Protein AF-A0A353SZK5-F1 (afdb_monomer)

pLDDT: mean 85.0, std 20.45, range [23.38, 98.88]

Structure (mmCIF, N/CA/C/O backbone):
data_AF-A0A353SZK5-F1
#
_entry.id   AF-A0A353SZK5-F1
#
loop_
_atom_site.group_PDB
_atom_site.id
_atom_site.type_symbol
_atom_site.label_atom_id
_atom_site.label_alt_id
_atom_site.label_comp_id
_atom_site.label_asym_id
_atom_site.label_entity_id
_atom_site.label_seq_id
_atom_site.pdbx_PDB_ins_code
_atom_site.Cartn_x
_atom_site.Cartn_y
_atom_site.Cartn_z
_atom_site.occupancy
_atom_site.B_iso_or_equiv
_atom_site.auth_seq_id
_atom_site.auth_comp_id
_atom_site.auth_asym_id
_atom_site.auth_atom_id
_atom_site.pdbx_PDB_model_num
ATOM 1 N N . MET A 1 1 ? 19.749 -25.495 -16.941 1.00 26.91 1 MET A N 1
ATOM 2 C CA . MET A 1 1 ? 20.193 -24.095 -17.092 1.00 26.91 1 MET A CA 1
ATOM 3 C C . MET A 1 1 ? 19.679 -23.579 -18.423 1.00 26.91 1 MET A C 1
ATOM 5 O O . MET A 1 1 ? 20.231 -23.933 -19.454 1.00 26.91 1 MET A O 1
ATOM 9 N N . LYS A 1 2 ? 18.565 -22.847 -18.417 1.00 23.64 2 LYS A N 1
ATOM 10 C CA . LYS A 1 2 ? 18.083 -22.122 -19.595 1.00 23.64 2 LYS A CA 1
ATOM 11 C C . LYS A 1 2 ? 18.375 -20.652 -19.317 1.00 23.64 2 LYS A C 1
ATOM 13 O O . LYS A 1 2 ? 17.749 -20.079 -18.437 1.00 23.64 2 LYS A O 1
ATOM 18 N N . GLY A 1 3 ? 19.385 -20.093 -19.978 1.00 24.92 3 GLY A N 1
ATOM 19 C CA . GLY A 1 3 ? 19.582 -18.648 -19.980 1.00 24.92 3 GLY A CA 1
ATOM 20 C C . GLY A 1 3 ? 18.441 -18.020 -20.771 1.00 24.92 3 GLY A C 1
ATOM 21 O O . GLY A 1 3 ? 18.185 -18.438 -21.899 1.00 24.92 3 GLY A O 1
ATOM 22 N N . ALA A 1 4 ? 17.724 -17.073 -20.175 1.00 27.30 4 ALA A N 1
ATOM 23 C CA . ALA A 1 4 ? 16.787 -16.243 -20.913 1.00 27.30 4 ALA A CA 1
ATOM 24 C C . ALA A 1 4 ? 17.589 -15.139 -21.613 1.00 27.30 4 ALA A C 1
ATOM 26 O O . ALA A 1 4 ? 18.249 -14.328 -20.967 1.00 27.30 4 ALA A O 1
ATOM 27 N N . THR A 1 5 ? 17.583 -15.148 -22.943 1.00 23.38 5 THR A N 1
ATOM 28 C CA . THR A 1 5 ? 18.131 -14.064 -23.761 1.00 23.38 5 THR A CA 1
ATOM 29 C C . THR A 1 5 ? 17.018 -13.050 -23.984 1.00 23.38 5 THR A C 1
ATOM 31 O O . THR A 1 5 ? 16.073 -13.332 -24.715 1.00 23.38 5 THR A O 1
ATOM 34 N N . PHE A 1 6 ? 17.114 -11.878 -23.360 1.00 30.80 6 PHE A N 1
ATOM 35 C CA . PHE A 1 6 ? 16.228 -10.756 -23.662 1.00 30.80 6 PHE A CA 1
ATOM 36 C C . PHE A 1 6 ? 16.912 -9.863 -24.696 1.00 30.80 6 PHE A C 1
ATOM 38 O O . PHE A 1 6 ? 18.012 -9.360 -24.469 1.00 30.80 6 PHE A O 1
ATOM 45 N N . GLN A 1 7 ? 16.283 -9.706 -25.858 1.00 23.48 7 GLN A N 1
ATOM 46 C CA . GLN A 1 7 ? 16.780 -8.871 -26.946 1.00 23.48 7 GLN A CA 1
ATOM 47 C C . GLN A 1 7 ? 15.917 -7.608 -27.001 1.00 23.48 7 GLN A C 1
ATOM 49 O O . GLN A 1 7 ? 14.782 -7.647 -27.468 1.00 23.48 7 GLN A O 1
ATOM 54 N N . LEU A 1 8 ? 16.435 -6.487 -26.495 1.00 30.77 8 LEU A N 1
ATOM 55 C CA . LEU A 1 8 ? 15.784 -5.189 -26.659 1.00 30.77 8 LEU A CA 1
ATOM 56 C C . LEU A 1 8 ? 16.134 -4.662 -28.061 1.00 30.77 8 LEU A C 1
ATOM 58 O O . LEU A 1 8 ? 17.243 -4.181 -28.293 1.00 30.77 8 LEU A O 1
ATOM 62 N N . ILE A 1 9 ? 15.219 -4.803 -29.020 1.00 24.69 9 ILE A N 1
ATOM 63 C CA . ILE A 1 9 ? 15.387 -4.252 -30.371 1.00 24.69 9 ILE A CA 1
ATOM 64 C C . ILE A 1 9 ? 14.783 -2.845 -30.383 1.00 24.69 9 ILE A C 1
ATOM 66 O O . ILE A 1 9 ? 13.577 -2.681 -30.534 1.00 24.69 9 ILE A O 1
ATOM 70 N N . ALA A 1 10 ? 15.623 -1.820 -30.231 1.00 29.67 10 ALA A N 1
ATOM 71 C CA . ALA A 1 10 ? 15.250 -0.441 -30.531 1.00 29.67 10 ALA A CA 1
ATOM 72 C C . ALA A 1 10 ? 15.695 -0.115 -31.965 1.00 29.67 10 ALA A C 1
ATOM 74 O O . ALA A 1 10 ? 16.864 0.175 -32.210 1.00 29.67 10 ALA A O 1
ATOM 75 N N . THR A 1 11 ? 14.782 -0.191 -32.934 1.00 27.61 11 THR A N 1
ATOM 76 C CA . THR A 1 11 ? 15.030 0.307 -34.297 1.00 27.61 11 THR A CA 1
ATOM 77 C C . THR A 1 11 ? 14.501 1.730 -34.419 1.00 27.61 11 THR A C 1
ATOM 79 O O . THR A 1 11 ? 13.291 1.930 -34.476 1.00 27.61 11 THR A O 1
ATOM 82 N N . GLY A 1 12 ? 15.401 2.712 -34.462 1.00 30.67 12 GLY A N 1
ATOM 83 C CA . GLY A 1 12 ? 15.091 4.077 -34.890 1.00 30.67 12 GLY A CA 1
ATOM 84 C C . GLY A 1 12 ? 15.534 4.288 -36.338 1.00 30.67 12 GLY A C 1
ATOM 85 O O . GLY A 1 12 ? 16.694 4.033 -36.660 1.00 30.67 12 GLY A O 1
ATOM 86 N N . TYR A 1 13 ? 14.621 4.736 -37.203 1.00 32.28 13 TYR A N 1
ATOM 87 C CA . TYR A 1 13 ? 14.909 5.176 -38.573 1.00 32.28 13 TYR A CA 1
ATOM 88 C C . TYR A 1 13 ? 15.008 6.712 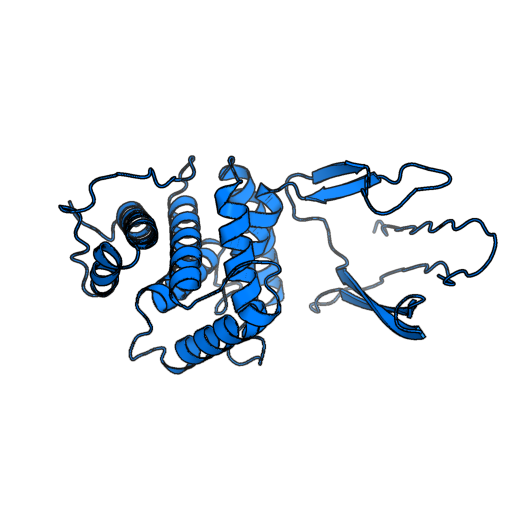-38.628 1.00 32.28 13 TYR A C 1
ATOM 90 O O . TYR A 1 13 ? 14.390 7.416 -37.832 1.00 32.28 13 TYR A O 1
ATOM 98 N N . GLN A 1 14 ? 15.851 7.233 -39.524 1.00 46.50 14 GLN A N 1
ATOM 99 C CA . GLN A 1 14 ? 16.452 8.567 -39.428 1.00 46.50 14 GLN A CA 1
ATOM 100 C C . GLN A 1 14 ? 15.855 9.577 -40.424 1.00 46.50 14 GLN A C 1
ATOM 102 O O . GLN A 1 14 ? 15.831 9.323 -41.629 1.00 46.50 14 GLN A O 1
ATOM 107 N N . LYS A 1 15 ? 15.541 10.786 -39.939 1.00 30.25 15 LYS A N 1
ATOM 108 C CA . LYS A 1 15 ? 15.980 12.044 -40.569 1.00 30.25 15 LYS A CA 1
ATOM 109 C C . LYS A 1 15 ? 15.952 13.184 -39.542 1.00 30.25 15 LYS A C 1
ATOM 111 O O . LYS A 1 15 ? 14.892 13.554 -39.064 1.00 30.25 15 LYS A O 1
ATOM 116 N N . ASP A 1 16 ? 17.150 13.677 -39.234 1.00 37.06 16 ASP A N 1
ATOM 117 C CA . ASP A 1 16 ? 17.491 14.842 -38.407 1.00 37.06 16 ASP A CA 1
ATOM 118 C C . ASP A 1 16 ? 17.119 14.806 -36.905 1.00 37.06 16 ASP A C 1
ATOM 120 O O . ASP A 1 16 ? 15.966 14.893 -36.502 1.00 37.06 16 ASP A O 1
ATOM 124 N N . HIS A 1 17 ? 18.176 14.749 -36.074 1.00 38.53 17 HIS A N 1
ATOM 125 C CA . HIS A 1 17 ? 18.211 14.826 -34.598 1.00 38.53 17 HIS A CA 1
ATOM 126 C C . HIS A 1 17 ? 17.833 13.544 -33.820 1.00 38.53 17 HIS A C 1
ATOM 128 O O . HIS A 1 17 ? 16.818 13.483 -33.133 1.00 38.53 17 HIS A O 1
ATOM 134 N N . SER A 1 18 ? 18.696 12.520 -33.859 1.00 42.19 18 SER A N 1
ATOM 135 C CA . SER A 1 18 ? 18.506 11.259 -33.120 1.00 42.19 18 SER A CA 1
ATOM 136 C C . SER A 1 18 ? 19.286 11.168 -31.801 1.00 42.19 18 SER A C 1
ATOM 138 O O . SER A 1 18 ? 20.477 11.474 -31.731 1.00 42.19 18 SER A O 1
ATOM 140 N N . ILE A 1 19 ? 18.602 10.626 -30.788 1.00 37.38 19 ILE A N 1
ATOM 141 C CA . ILE A 1 19 ? 19.164 9.940 -29.618 1.00 37.38 19 ILE A CA 1
ATOM 142 C C . ILE A 1 19 ? 19.833 8.647 -30.110 1.00 37.38 19 ILE A C 1
ATOM 144 O O . ILE A 1 19 ? 19.215 7.877 -30.844 1.00 37.38 19 ILE A O 1
ATOM 148 N N . VAL A 1 20 ? 21.083 8.398 -29.712 1.00 29.62 20 VAL A N 1
ATOM 149 C CA . VAL A 1 20 ? 21.786 7.136 -29.989 1.00 29.62 20 VAL A CA 1
ATOM 150 C C . VAL A 1 20 ? 21.562 6.193 -28.809 1.00 29.62 20 VAL A C 1
ATOM 152 O O . VAL A 1 20 ? 22.076 6.434 -27.719 1.00 29.62 20 VAL A O 1
ATOM 155 N N . LEU A 1 21 ? 20.798 5.121 -29.019 1.00 36.19 21 LEU A N 1
ATOM 156 C CA . LEU A 1 21 ? 20.713 3.996 -28.087 1.00 36.19 21 LEU A CA 1
ATOM 157 C C . LEU A 1 21 ? 21.507 2.835 -28.685 1.00 36.19 21 LEU A C 1
ATOM 159 O O . LEU A 1 21 ? 21.154 2.312 -29.741 1.00 36.19 21 LEU A O 1
ATOM 163 N N . HIS A 1 22 ? 22.610 2.459 -28.041 1.00 30.22 22 HIS A N 1
ATOM 164 C CA . HIS A 1 22 ? 23.379 1.284 -28.441 1.00 30.22 22 HIS A CA 1
ATOM 165 C C . HIS A 1 22 ? 22.638 0.004 -28.015 1.00 30.22 22 HIS A C 1
ATOM 167 O O . HIS A 1 22 ? 22.140 -0.046 -26.888 1.00 30.22 22 HIS A O 1
ATOM 173 N N . PRO A 1 23 ? 22.571 -1.036 -28.869 1.00 32.09 23 PRO A N 1
ATOM 174 C CA . PRO A 1 23 ? 22.006 -2.321 -28.479 1.00 32.09 23 PRO A CA 1
ATOM 175 C C . PRO A 1 23 ? 22.840 -2.923 -27.343 1.00 32.09 23 PRO A C 1
ATOM 177 O O . PRO A 1 23 ? 24.049 -3.115 -27.475 1.00 32.09 23 PRO A O 1
ATOM 180 N N . LEU A 1 24 ? 22.188 -3.201 -26.217 1.00 40.06 24 LEU A N 1
ATOM 181 C CA . LEU A 1 24 ? 22.796 -3.842 -25.056 1.00 40.06 24 LEU A CA 1
ATOM 182 C C . LEU A 1 24 ? 22.454 -5.332 -25.072 1.00 40.06 24 LEU A C 1
ATOM 184 O O . LEU A 1 24 ? 21.286 -5.715 -25.031 1.00 40.06 24 LEU A O 1
ATOM 188 N N . HIS A 1 25 ? 23.484 -6.174 -25.116 1.00 35.22 25 HIS A N 1
ATOM 189 C CA . HIS A 1 25 ? 23.361 -7.598 -24.824 1.00 35.22 25 HIS A CA 1
ATOM 190 C C . HIS A 1 25 ? 23.585 -7.800 -23.325 1.00 35.22 25 HIS A C 1
ATOM 192 O O . HIS A 1 25 ? 24.716 -7.728 -22.850 1.00 35.22 25 HIS A O 1
ATOM 198 N N . LEU A 1 26 ? 22.505 -8.035 -22.583 1.00 39.88 26 LEU A N 1
ATOM 199 C CA . LEU A 1 26 ? 22.562 -8.327 -21.153 1.00 39.88 26 LEU A CA 1
ATOM 200 C C . LEU A 1 26 ? 22.568 -9.840 -20.950 1.00 39.88 26 LEU A C 1
ATOM 202 O O . LEU A 1 26 ? 21.607 -10.525 -21.295 1.00 39.88 26 LEU A O 1
ATOM 206 N N . ILE A 1 27 ? 23.671 -10.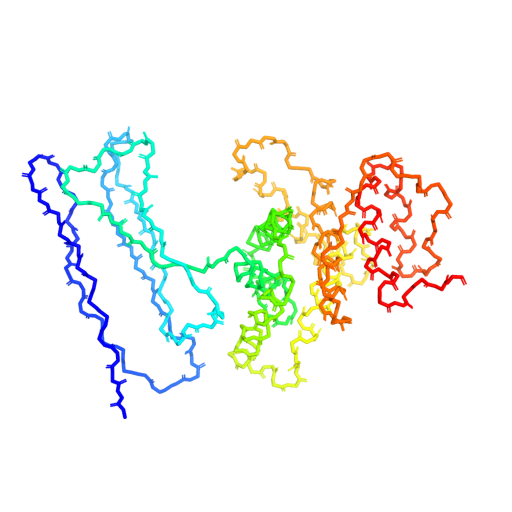363 -20.413 1.00 38.84 27 ILE A N 1
ATOM 207 C CA . ILE A 1 27 ? 23.790 -11.768 -20.019 1.00 38.84 27 ILE A CA 1
ATOM 208 C C . ILE A 1 27 ? 24.109 -11.810 -18.528 1.00 38.84 27 ILE A C 1
ATOM 210 O O . ILE A 1 27 ? 25.251 -11.600 -18.118 1.00 38.84 27 ILE A O 1
ATOM 214 N N . TRP A 1 28 ? 23.094 -12.088 -17.715 1.00 44.34 28 TRP A N 1
ATOM 215 C CA . TRP A 1 28 ? 23.278 -12.250 -16.280 1.00 44.34 28 TRP A CA 1
ATOM 216 C C . TRP A 1 28 ? 23.765 -13.665 -15.951 1.00 44.34 28 TRP A C 1
ATOM 218 O O . TRP A 1 28 ? 23.153 -14.660 -16.341 1.00 44.34 28 TRP A O 1
ATOM 228 N N . HIS A 1 29 ? 24.870 -13.743 -15.212 1.00 43.00 29 HIS A N 1
ATOM 229 C CA . HIS A 1 29 ? 25.409 -14.975 -14.647 1.00 43.00 29 HIS A CA 1
ATOM 230 C C . HIS A 1 29 ? 25.524 -14.777 -13.135 1.00 43.00 29 HIS A C 1
ATOM 232 O O . HIS A 1 29 ? 26.505 -14.207 -12.663 1.00 43.00 29 HIS A O 1
ATOM 238 N N . GLY A 1 30 ? 24.526 -15.202 -12.361 1.00 41.59 30 GLY A N 1
ATOM 239 C CA . GLY A 1 30 ? 24.574 -15.045 -10.910 1.00 41.59 30 GLY A CA 1
ATOM 240 C C . GLY A 1 30 ? 23.895 -16.177 -10.154 1.00 41.59 30 GLY A C 1
ATOM 241 O O . GLY A 1 30 ? 22.731 -16.487 -10.358 1.00 41.59 30 GLY A O 1
ATOM 242 N N . ALA A 1 31 ? 24.640 -16.784 -9.240 1.00 42.91 31 ALA A N 1
ATOM 243 C CA . ALA A 1 31 ? 24.114 -17.517 -8.101 1.00 42.91 31 ALA A CA 1
ATOM 244 C C . ALA A 1 31 ? 24.552 -16.720 -6.864 1.00 42.91 31 ALA A C 1
ATOM 246 O O . ALA A 1 31 ? 25.742 -16.664 -6.560 1.00 42.91 31 ALA A O 1
ATOM 247 N N . GLY A 1 32 ? 23.620 -16.033 -6.201 1.00 39.81 32 GLY A N 1
ATOM 248 C CA . GLY A 1 32 ? 23.902 -15.228 -5.010 1.00 39.81 32 GLY A CA 1
ATOM 249 C C . GLY A 1 32 ? 22.636 -14.643 -4.380 1.00 39.81 32 GLY A C 1
ATOM 250 O O . GLY A 1 32 ? 21.658 -14.397 -5.074 1.00 39.81 32 GLY A O 1
ATOM 251 N N . PHE A 1 33 ? 22.673 -14.412 -3.063 1.00 49.22 33 PHE A N 1
ATOM 252 C CA . PHE A 1 33 ? 21.579 -13.874 -2.229 1.00 49.22 33 PHE A CA 1
ATOM 253 C C . PHE A 1 33 ? 21.323 -12.358 -2.399 1.00 49.22 33 PHE A C 1
ATOM 255 O O . PHE A 1 33 ? 20.545 -11.777 -1.649 1.00 49.22 33 PHE A O 1
ATOM 262 N N . ALA A 1 34 ? 21.989 -11.688 -3.342 1.00 63.78 34 ALA A N 1
ATOM 263 C CA . ALA A 1 34 ? 21.797 -10.261 -3.597 1.00 63.78 34 ALA A CA 1
ATOM 264 C C . ALA A 1 34 ? 20.677 -10.039 -4.627 1.00 63.78 34 ALA A C 1
ATOM 266 O O . ALA A 1 34 ? 20.607 -10.769 -5.614 1.00 63.78 34 ALA A O 1
ATOM 267 N N . LEU A 1 35 ? 19.842 -9.010 -4.418 1.00 70.81 35 LEU A N 1
ATOM 268 C CA . LEU A 1 35 ? 18.801 -8.583 -5.366 1.00 70.81 35 LEU A CA 1
ATOM 269 C C . LEU A 1 35 ? 19.398 -8.417 -6.780 1.00 70.81 35 LEU A C 1
ATOM 271 O O . LEU A 1 35 ? 20.276 -7.563 -6.960 1.00 70.81 35 LEU A O 1
ATOM 275 N N . PRO A 1 36 ? 18.956 -9.207 -7.776 1.00 82.81 36 PRO A N 1
ATOM 276 C CA . PRO A 1 36 ? 19.572 -9.239 -9.097 1.00 82.81 36 PRO A CA 1
ATOM 277 C C . PRO A 1 36 ? 19.067 -8.065 -9.944 1.00 82.81 36 PRO A C 1
ATOM 279 O O . PRO A 1 36 ? 18.187 -8.228 -10.781 1.00 82.81 36 PRO A O 1
ATOM 282 N N . LYS A 1 37 ? 19.598 -6.861 -9.710 1.00 85.00 37 LYS A N 1
ATOM 283 C CA . LYS A 1 37 ? 19.135 -5.626 -10.361 1.00 85.00 37 LYS A CA 1
ATOM 284 C C . LYS A 1 37 ? 20.239 -4.843 -11.067 1.00 85.00 37 LYS A C 1
ATOM 286 O O . LYS A 1 37 ? 21.394 -4.864 -10.647 1.00 85.00 37 LYS A O 1
ATOM 291 N N . GLU A 1 38 ? 19.850 -4.073 -12.074 1.00 85.62 38 GLU A N 1
ATOM 292 C CA . GLU A 1 38 ? 20.687 -3.104 -12.777 1.00 85.62 38 GLU A CA 1
ATOM 293 C C . GLU A 1 38 ? 20.017 -1.730 -12.859 1.00 85.62 38 GLU A C 1
ATOM 295 O O . GLU A 1 38 ? 18.798 -1.614 -12.935 1.00 85.62 38 GLU A O 1
ATOM 300 N N . HIS A 1 39 ? 20.842 -0.682 -12.868 1.00 86.94 39 HIS A N 1
ATOM 301 C CA . HIS A 1 39 ? 20.415 0.706 -13.022 1.00 86.94 39 HIS A CA 1
ATOM 302 C C . HIS A 1 39 ? 21.126 1.306 -14.238 1.00 86.94 39 HIS A C 1
ATOM 304 O O . HIS A 1 39 ? 22.353 1.437 -14.235 1.00 86.94 39 HIS A O 1
ATOM 310 N N . GLN A 1 40 ? 20.374 1.690 -15.268 1.00 87.75 40 GLN A N 1
ATOM 311 C CA . GLN A 1 40 ? 20.912 2.273 -16.497 1.00 87.75 40 GLN A CA 1
ATOM 312 C C . GLN A 1 40 ? 20.436 3.715 -16.685 1.00 87.75 40 GLN A C 1
ATOM 314 O O . GLN A 1 40 ? 19.301 4.067 -16.367 1.00 87.75 40 GLN A O 1
ATOM 319 N N . LYS A 1 41 ? 21.325 4.573 -17.197 1.00 88.75 41 LYS A N 1
ATOM 320 C CA . LYS A 1 41 ? 21.033 5.977 -17.515 1.00 88.75 41 LYS A CA 1
ATOM 321 C C . LYS A 1 41 ? 21.139 6.195 -19.014 1.00 88.75 41 LYS A C 1
ATOM 323 O O . LYS A 1 41 ? 22.214 6.034 -19.586 1.00 88.75 41 LYS A O 1
ATOM 328 N N . PHE A 1 42 ? 20.047 6.641 -19.619 1.00 88.06 42 PHE A N 1
ATOM 329 C CA . PHE A 1 42 ? 20.000 7.037 -21.020 1.00 88.06 42 PHE A CA 1
ATOM 330 C C . PHE A 1 42 ? 19.992 8.553 -21.114 1.00 88.06 42 PHE A C 1
ATOM 332 O O . PHE A 1 42 ? 18.999 9.194 -20.778 1.00 88.06 42 PHE A O 1
ATOM 339 N N . PHE A 1 43 ? 21.110 9.134 -21.538 1.00 86.19 43 PHE A N 1
ATOM 340 C CA . PHE A 1 43 ? 21.240 10.580 -21.670 1.00 86.19 43 PHE A CA 1
ATOM 341 C C . PHE A 1 43 ? 20.592 11.059 -22.969 1.00 86.19 43 PHE A C 1
ATOM 343 O O . PHE A 1 43 ? 20.849 10.520 -24.044 1.00 86.19 43 PHE A O 1
ATOM 350 N N . ILE A 1 44 ? 19.763 12.093 -22.862 1.00 84.31 44 ILE A N 1
ATOM 351 C CA . ILE A 1 44 ? 19.049 12.711 -23.979 1.00 84.31 44 ILE A CA 1
ATOM 352 C C . ILE A 1 44 ? 19.285 14.217 -23.957 1.00 84.31 44 ILE A C 1
ATOM 354 O O . ILE A 1 44 ? 19.314 14.836 -22.895 1.00 84.31 44 ILE A O 1
ATOM 358 N N . ILE A 1 45 ? 19.425 14.840 -25.123 1.00 84.69 45 ILE A N 1
ATOM 359 C CA . ILE A 1 45 ? 19.413 16.302 -25.221 1.00 84.69 45 ILE A CA 1
ATOM 360 C C . ILE A 1 45 ? 17.953 16.718 -25.385 1.00 84.69 45 ILE A C 1
ATOM 362 O O . ILE A 1 45 ? 17.327 16.416 -26.398 1.00 84.69 45 ILE A O 1
ATOM 366 N N . SER A 1 46 ? 17.385 17.377 -24.373 1.00 79.38 46 SER A N 1
ATOM 367 C CA . SER A 1 46 ? 16.014 17.880 -24.462 1.00 79.38 46 SER A CA 1
ATOM 368 C C . SER A 1 46 ? 15.962 19.030 -25.462 1.00 79.38 46 SER A C 1
ATOM 370 O O . SER A 1 46 ? 16.555 20.078 -25.220 1.00 79.38 46 SER A O 1
ATOM 372 N N . VAL A 1 47 ? 15.208 18.864 -26.550 1.00 78.62 47 VAL A N 1
ATOM 373 C CA . VAL A 1 47 ? 14.966 19.940 -27.528 1.00 78.62 47 VAL A CA 1
ATOM 374 C C . VAL A 1 47 ? 14.162 21.103 -26.938 1.00 78.62 47 VAL A C 1
ATOM 376 O O . VAL A 1 47 ? 14.311 22.235 -27.377 1.00 78.62 47 VAL A O 1
ATOM 379 N N . ILE A 1 48 ? 13.358 20.845 -25.900 1.00 78.50 48 ILE A N 1
ATOM 380 C CA . ILE A 1 48 ? 12.540 21.863 -25.222 1.00 78.50 48 ILE A CA 1
ATOM 381 C C . ILE A 1 48 ? 13.395 22.697 -24.265 1.00 78.50 48 ILE A C 1
ATOM 383 O O . ILE A 1 48 ? 13.256 23.912 -24.191 1.00 78.50 48 ILE A O 1
ATOM 387 N N . GLN A 1 49 ? 14.270 22.039 -23.501 1.00 80.81 49 GLN A N 1
ATOM 388 C CA . GLN A 1 49 ? 15.044 22.689 -22.440 1.00 80.81 49 GLN A CA 1
ATOM 389 C C . GLN A 1 49 ? 16.481 23.029 -22.865 1.00 80.81 49 GLN A C 1
ATOM 391 O O . GLN A 1 49 ? 17.229 23.569 -22.053 1.00 80.81 49 GLN A O 1
ATOM 396 N N . ALA A 1 50 ? 16.875 22.672 -24.095 1.00 83.75 50 ALA A N 1
ATOM 397 C CA . ALA A 1 50 ? 18.220 22.828 -24.657 1.00 83.75 50 ALA A CA 1
ATOM 398 C C . ALA A 1 50 ? 19.349 22.356 -23.716 1.00 83.75 50 ALA A C 1
ATOM 400 O O . ALA A 1 50 ? 20.445 22.915 -23.701 1.00 83.75 50 ALA A O 1
ATOM 401 N N . LYS A 1 51 ? 19.083 21.321 -22.908 1.00 85.81 51 LYS A N 1
ATOM 402 C CA . LYS A 1 51 ? 20.028 20.763 -21.933 1.00 85.81 51 LYS A CA 1
ATOM 403 C C . LYS A 1 51 ? 20.022 19.242 -21.951 1.00 85.81 51 LYS A C 1
ATOM 405 O O . LYS A 1 51 ? 19.014 18.616 -22.291 1.00 85.81 51 LYS A O 1
ATOM 410 N N . VAL A 1 52 ? 21.146 18.659 -21.539 1.00 86.00 52 VAL A N 1
ATOM 411 C CA . VAL A 1 52 ? 21.253 17.218 -21.298 1.00 86.00 52 VAL A CA 1
ATOM 412 C C . VAL A 1 52 ? 20.365 16.853 -20.108 1.00 86.00 52 VAL A C 1
ATOM 414 O O . VAL A 1 52 ? 20.469 17.433 -19.028 1.00 86.00 52 VAL A O 1
ATOM 417 N N . SER A 1 53 ? 19.487 15.888 -20.332 1.00 85.69 53 SER A N 1
ATOM 418 C CA . SER A 1 53 ? 18.688 15.193 -19.332 1.00 85.69 53 SER A CA 1
ATOM 419 C C . SER A 1 53 ? 19.002 13.697 -19.410 1.00 85.69 53 SER A C 1
ATOM 421 O O . SER A 1 53 ? 19.776 13.264 -20.266 1.00 85.69 53 SER A O 1
ATOM 423 N N . TYR A 1 54 ? 18.423 12.890 -18.528 1.00 84.62 54 TYR A N 1
ATOM 424 C CA . TYR A 1 54 ? 18.523 11.440 -18.626 1.00 84.62 54 TYR A CA 1
ATOM 425 C C . TYR A 1 54 ? 17.225 10.755 -18.211 1.00 84.62 54 TYR A C 1
ATOM 427 O O . TYR A 1 54 ? 16.470 11.270 -17.388 1.00 84.62 54 TYR A O 1
ATOM 435 N N . ILE A 1 55 ? 16.995 9.579 -18.786 1.00 87.25 55 ILE A N 1
ATOM 436 C CA . ILE A 1 55 ? 15.971 8.623 -18.371 1.00 87.25 55 ILE A CA 1
ATOM 437 C C . ILE A 1 55 ? 16.675 7.527 -17.568 1.00 87.25 55 ILE A C 1
ATOM 439 O O . ILE A 1 55 ? 17.738 7.049 -17.974 1.00 87.25 55 ILE A O 1
ATOM 443 N N . LEU A 1 56 ? 16.108 7.158 -16.420 1.00 88.88 56 LEU A N 1
ATOM 444 C CA . LEU A 1 56 ? 16.546 6.000 -15.641 1.00 88.88 56 LEU A CA 1
ATOM 445 C C . LEU A 1 56 ? 15.767 4.766 -16.077 1.00 88.88 56 LEU A C 1
ATOM 447 O O . LEU A 1 56 ? 14.547 4.828 -16.212 1.00 88.88 56 LEU A O 1
ATOM 451 N N . LEU A 1 57 ? 16.481 3.663 -16.259 1.00 88.75 57 LEU A N 1
ATOM 452 C CA . LEU A 1 57 ? 15.909 2.341 -16.442 1.00 88.75 57 LEU A CA 1
ATOM 453 C C . LEU A 1 57 ? 16.415 1.441 -15.319 1.00 88.75 57 LEU A C 1
ATOM 455 O O . LEU A 1 57 ? 17.602 1.113 -15.267 1.00 88.75 57 LEU A O 1
ATOM 459 N N . ASP A 1 58 ? 15.497 1.050 -14.446 1.00 87.81 58 ASP A N 1
ATOM 460 C CA . ASP A 1 58 ? 15.748 0.081 -13.389 1.00 87.81 58 ASP A CA 1
ATOM 461 C C . ASP A 1 58 ? 15.287 -1.292 -13.883 1.00 87.81 58 ASP A C 1
ATOM 463 O O . ASP A 1 58 ? 14.136 -1.462 -14.283 1.00 87.81 58 ASP A O 1
ATOM 467 N N . ILE A 1 59 ? 16.203 -2.259 -13.900 1.00 88.00 59 ILE A N 1
ATOM 468 C CA . ILE A 1 59 ? 15.971 -3.617 -14.398 1.00 88.00 59 ILE A CA 1
ATOM 469 C C . ILE A 1 59 ? 16.113 -4.578 -13.227 1.00 88.00 59 ILE A C 1
ATOM 471 O O . ILE A 1 59 ? 17.125 -4.552 -12.530 1.00 88.00 59 ILE A O 1
ATOM 475 N N . LEU A 1 60 ? 15.126 -5.447 -13.033 1.00 87.00 60 LEU A N 1
ATOM 476 C CA . LEU A 1 60 ? 15.177 -6.551 -12.079 1.00 87.00 60 LEU A CA 1
ATOM 477 C C . LEU A 1 60 ? 15.156 -7.867 -12.864 1.00 87.00 60 LEU A C 1
ATOM 479 O O . LEU A 1 60 ? 14.253 -8.109 -13.661 1.00 87.00 60 LEU A O 1
ATOM 483 N N . PHE A 1 61 ? 16.184 -8.694 -12.683 1.00 86.56 61 PHE A N 1
ATOM 484 C CA . PHE A 1 61 ? 16.333 -9.975 -13.369 1.00 86.56 61 PHE A CA 1
ATOM 485 C C . PHE A 1 61 ? 15.667 -11.082 -12.557 1.00 86.56 61 PHE A C 1
ATOM 487 O O . PHE A 1 61 ? 16.317 -11.783 -11.780 1.00 86.56 61 PHE A O 1
ATOM 494 N N . GLU A 1 62 ? 14.363 -11.250 -12.750 1.00 83.50 62 GLU A N 1
ATOM 495 C CA . GLU A 1 62 ? 13.596 -12.308 -12.100 1.00 83.50 62 GLU A CA 1
ATOM 496 C C . GLU A 1 62 ? 12.453 -12.842 -12.966 1.00 83.50 62 GLU A C 1
ATOM 498 O O . GLU A 1 62 ? 12.106 -12.279 -14.008 1.00 83.50 62 GLU A O 1
ATOM 503 N N . GLU A 1 63 ? 11.889 -13.972 -12.539 1.00 87.62 63 GLU A N 1
ATOM 504 C CA . GLU A 1 63 ? 10.628 -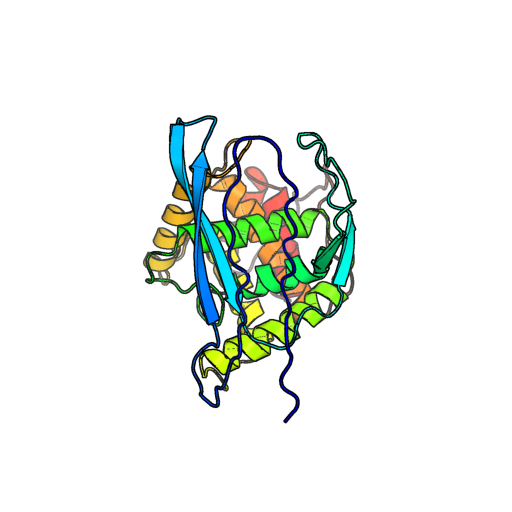14.456 -13.092 1.00 87.62 63 GLU A CA 1
ATOM 505 C C . GLU A 1 63 ? 9.505 -13.490 -12.720 1.00 87.62 63 GLU A C 1
ATOM 507 O O . GLU A 1 63 ? 9.434 -13.004 -11.594 1.00 87.62 63 GLU A O 1
ATOM 512 N N . ASN A 1 64 ? 8.621 -13.221 -13.676 1.00 89.75 64 ASN A N 1
ATOM 513 C CA . ASN A 1 64 ? 7.527 -12.290 -13.472 1.00 89.75 64 ASN A CA 1
ATOM 514 C C . ASN A 1 64 ? 6.525 -12.853 -12.447 1.00 89.75 64 ASN A C 1
ATOM 516 O O . ASN A 1 64 ? 5.930 -13.905 -12.676 1.00 89.75 64 ASN A O 1
ATOM 520 N N . LEU A 1 65 ? 6.344 -12.136 -11.335 1.00 92.81 65 LEU A N 1
ATOM 521 C CA . LEU A 1 65 ? 5.463 -12.524 -10.229 1.00 92.81 65 LEU A CA 1
ATOM 522 C C . LEU A 1 65 ? 4.018 -12.029 -10.389 1.00 92.81 65 LEU A C 1
ATOM 524 O O . LEU A 1 65 ? 3.144 -12.425 -9.619 1.00 92.81 65 LEU A O 1
ATOM 528 N N . TYR A 1 66 ? 3.741 -11.177 -11.378 1.00 95.38 66 TYR A N 1
ATOM 529 C CA . TYR A 1 66 ? 2.386 -10.726 -11.663 1.00 95.38 66 TYR A CA 1
ATOM 530 C C . TYR A 1 66 ? 1.578 -11.870 -12.278 1.00 95.38 66 TYR A C 1
ATOM 532 O O . TYR A 1 66 ? 1.904 -12.387 -13.347 1.00 95.38 66 TYR A O 1
ATOM 540 N N . VAL A 1 67 ? 0.475 -12.234 -11.623 1.00 94.31 67 VAL A N 1
ATOM 541 C CA . VAL A 1 67 ? -0.341 -13.396 -12.019 1.00 94.31 67 VAL A CA 1
ATOM 542 C C . VAL A 1 67 ? -1.086 -13.196 -13.339 1.00 94.31 67 VAL A C 1
ATOM 544 O O . VAL A 1 67 ? -1.544 -14.161 -13.947 1.00 94.31 67 VAL A O 1
ATOM 547 N N . GLN A 1 68 ? -1.216 -11.945 -13.785 1.00 96.75 68 GLN A N 1
ATOM 548 C CA . GLN A 1 68 ? -1.852 -11.595 -15.046 1.00 96.75 68 GLN A CA 1
ATOM 549 C C . GLN A 1 68 ? -1.203 -10.358 -15.671 1.00 96.75 68 GLN A C 1
ATOM 551 O O . GLN A 1 68 ? -0.987 -9.333 -15.018 1.00 96.75 68 GLN A O 1
ATOM 556 N N . LEU A 1 69 ? -0.939 -10.465 -16.971 1.00 95.06 69 LEU A N 1
ATOM 557 C CA . LEU A 1 69 ? -0.399 -9.409 -17.817 1.00 95.06 69 LEU A CA 1
ATOM 558 C C . LEU A 1 69 ? -1.393 -9.092 -18.931 1.00 95.06 69 LEU A C 1
ATOM 560 O O . LEU A 1 69 ? -2.225 -9.924 -19.295 1.00 95.06 69 LEU A O 1
ATOM 564 N N . GLN A 1 70 ? -1.263 -7.903 -19.495 1.00 94.25 70 GLN A N 1
ATOM 565 C CA . GLN A 1 70 ? -1.966 -7.498 -20.699 1.00 94.25 70 GLN A CA 1
ATOM 566 C C . GLN A 1 70 ? -0.994 -6.872 -21.689 1.00 94.25 70 GLN A C 1
ATOM 568 O O . GLN A 1 70 ? 0.001 -6.259 -21.303 1.00 94.25 70 GLN A O 1
ATOM 573 N N . GLU A 1 71 ? -1.300 -7.035 -22.969 1.00 93.94 71 GLU A N 1
ATOM 574 C CA . GLU A 1 71 ? -0.620 -6.345 -24.054 1.00 93.94 71 GLU A CA 1
ATOM 575 C C . GLU A 1 71 ? -1.431 -5.107 -24.430 1.00 93.94 71 GLU A C 1
ATOM 577 O O . GLU A 1 71 ? -2.631 -5.198 -24.691 1.00 93.94 71 GLU A O 1
ATOM 582 N N . VAL A 1 72 ? -0.780 -3.947 -24.434 1.00 88.50 72 VAL A N 1
ATOM 583 C CA . VAL A 1 72 ? -1.407 -2.680 -24.806 1.00 88.50 72 VAL A CA 1
ATOM 584 C C . VAL A 1 72 ? -0.574 -1.992 -25.865 1.00 88.50 72 VAL A C 1
ATOM 586 O O . VAL A 1 72 ? 0.652 -1.919 -25.790 1.00 88.50 72 VAL A O 1
ATOM 589 N N . GLU A 1 73 ? -1.268 -1.472 -26.864 1.00 86.19 73 GLU A N 1
ATOM 590 C CA . GLU A 1 73 ? -0.683 -0.633 -27.891 1.00 86.19 73 GLU A CA 1
ATOM 591 C C . GLU A 1 73 ? -0.335 0.748 -27.319 1.00 86.19 73 GLU A C 1
ATOM 593 O O . GLU A 1 73 ? -1.178 1.417 -26.718 1.00 86.19 73 GLU A O 1
ATOM 598 N N . ILE A 1 74 ? 0.900 1.205 -27.527 1.00 81.88 74 ILE A N 1
ATOM 599 C CA . ILE A 1 74 ? 1.310 2.564 -27.175 1.00 81.88 74 ILE A CA 1
ATOM 600 C C . ILE A 1 74 ? 0.624 3.534 -28.142 1.00 81.88 74 ILE A C 1
ATOM 602 O O . ILE A 1 74 ? 1.127 3.827 -29.226 1.00 81.88 74 ILE A O 1
ATOM 606 N N . GLN A 1 75 ? -0.516 4.071 -27.716 1.00 74.50 75 GLN A N 1
ATOM 607 C CA . GLN A 1 75 ? -1.204 5.172 -28.379 1.00 74.50 75 GLN A CA 1
ATOM 608 C C . GLN A 1 75 ? -1.041 6.435 -27.532 1.00 74.50 75 GLN A C 1
ATOM 610 O O . GLN A 1 75 ? -1.566 6.532 -26.424 1.00 74.50 75 GLN A O 1
ATOM 615 N N . LEU A 1 76 ? -0.280 7.412 -28.028 1.00 69.69 76 LEU A N 1
ATOM 616 C CA . LEU A 1 76 ? 0.005 8.646 -27.296 1.00 69.69 76 LEU A CA 1
ATOM 617 C C . LEU A 1 76 ? -0.591 9.847 -28.043 1.00 69.69 76 LEU A C 1
ATOM 619 O O . LEU A 1 76 ? -0.147 10.130 -29.153 1.00 69.69 76 LEU A O 1
ATOM 623 N N . PRO A 1 77 ? -1.524 10.614 -27.438 1.00 66.50 77 PRO A N 1
ATOM 624 C CA . PRO A 1 77 ? -2.137 11.786 -28.079 1.00 66.50 77 PRO A CA 1
ATOM 625 C C . PRO A 1 77 ? -1.133 12.857 -28.532 1.00 66.50 77 PRO A C 1
ATOM 627 O O . PRO A 1 77 ? -1.448 13.689 -29.377 1.00 66.50 77 PRO A O 1
ATOM 630 N N . LEU A 1 78 ? 0.067 12.852 -27.942 1.00 65.25 78 LEU A N 1
ATOM 631 C CA . LEU A 1 78 ? 1.125 13.838 -28.163 1.00 65.25 78 LEU A CA 1
ATOM 632 C C . LEU A 1 78 ? 2.271 13.329 -29.053 1.00 65.25 78 LEU A C 1
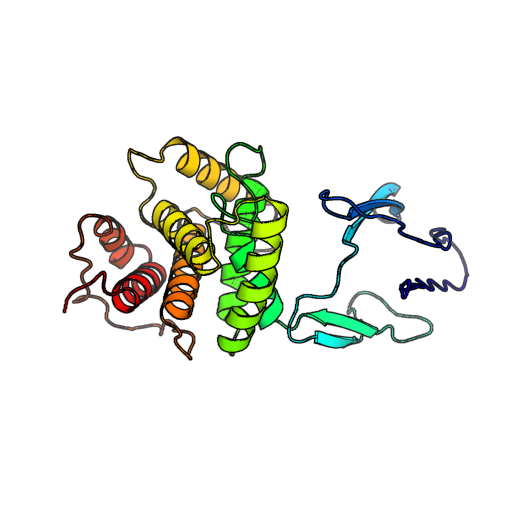ATOM 634 O O . LEU A 1 78 ? 3.171 14.109 -29.355 1.00 65.25 78 LEU A O 1
ATOM 638 N N . LEU A 1 79 ? 2.272 12.054 -29.466 1.00 65.88 79 LEU A N 1
ATOM 639 C CA . LEU A 1 79 ? 3.309 11.489 -30.336 1.00 65.88 79 LEU A CA 1
ATOM 640 C C . LEU A 1 79 ? 2.684 10.924 -31.612 1.00 65.88 79 LEU A C 1
ATOM 642 O O . LEU A 1 79 ? 1.858 10.020 -31.568 1.00 65.88 79 LEU A O 1
ATOM 646 N N . SER A 1 80 ? 3.127 11.423 -32.765 1.00 61.66 80 SER A N 1
ATOM 647 C CA . SER A 1 80 ? 2.871 10.770 -34.049 1.00 61.66 80 SER A CA 1
ATOM 648 C C . SER A 1 80 ? 3.939 9.701 -34.271 1.00 61.66 80 SER A C 1
ATOM 650 O O . SER A 1 80 ? 5.105 10.023 -34.496 1.00 61.66 80 SER A O 1
ATOM 652 N N . LEU A 1 81 ? 3.555 8.430 -34.164 1.00 63.94 81 LEU A N 1
ATOM 653 C CA . LEU A 1 81 ? 4.426 7.313 -34.524 1.00 63.94 81 LEU A CA 1
ATOM 654 C C . LEU A 1 81 ? 4.509 7.245 -36.056 1.00 63.94 81 LEU A C 1
ATOM 656 O O . LEU A 1 81 ? 3.480 7.172 -36.720 1.00 63.94 81 LEU A O 1
ATOM 660 N N . VAL A 1 82 ? 5.719 7.322 -36.616 1.00 60.44 82 VAL A N 1
ATOM 661 C CA . VAL A 1 82 ? 5.917 7.468 -38.071 1.00 60.44 82 VAL A CA 1
ATOM 662 C C . VAL A 1 82 ? 5.794 6.132 -38.819 1.00 60.44 82 VAL A C 1
ATOM 664 O O . VAL A 1 82 ? 5.383 6.139 -39.973 1.00 60.44 82 VAL A O 1
ATOM 667 N N . ASP A 1 83 ? 6.055 4.989 -38.166 1.00 60.84 83 ASP A N 1
ATOM 668 C CA . ASP A 1 83 ? 6.254 3.721 -38.893 1.00 60.84 83 ASP A CA 1
ATOM 669 C C . ASP A 1 83 ? 5.477 2.507 -38.352 1.00 60.84 83 ASP A C 1
ATOM 671 O O . ASP A 1 83 ? 4.792 1.824 -39.114 1.00 60.84 83 ASP A O 1
ATOM 675 N N . LYS A 1 84 ? 5.579 2.185 -37.054 1.00 61.88 84 LYS A N 1
ATOM 676 C CA . LYS A 1 84 ? 4.922 1.010 -36.459 1.00 61.88 84 LYS A CA 1
ATOM 677 C C . LYS A 1 84 ? 4.297 1.328 -35.113 1.00 61.88 84 LYS A C 1
ATOM 679 O O . LYS A 1 84 ? 4.910 1.965 -34.260 1.00 61.88 84 LYS A O 1
ATOM 684 N N . SER A 1 85 ? 3.087 0.810 -34.945 1.00 65.94 85 SER A N 1
ATOM 685 C CA . SER A 1 85 ? 2.484 0.569 -33.644 1.00 65.94 85 SER A CA 1
ATOM 686 C C . SER A 1 85 ? 3.443 -0.256 -32.779 1.00 65.94 85 SER A C 1
ATOM 688 O O . SER A 1 85 ? 3.934 -1.303 -33.213 1.00 65.94 85 SER A O 1
ATOM 690 N N . THR A 1 86 ? 3.745 0.248 -31.586 1.00 78.38 86 THR A N 1
ATOM 691 C CA . THR A 1 86 ? 4.557 -0.454 -30.589 1.00 78.38 86 THR A CA 1
ATOM 692 C C . THR A 1 86 ? 3.619 -0.946 -29.504 1.00 78.38 86 THR A C 1
ATOM 694 O O . THR A 1 86 ? 2.934 -0.130 -28.891 1.00 78.38 86 THR A O 1
ATOM 697 N N . SER A 1 87 ? 3.586 -2.251 -29.246 1.00 83.56 87 SER A N 1
ATOM 698 C CA . SER A 1 87 ? 2.886 -2.814 -28.092 1.00 83.56 87 SER A CA 1
ATOM 699 C C . SER A 1 87 ? 3.840 -3.045 -26.925 1.00 83.56 87 SER A C 1
ATOM 701 O O . SER A 1 87 ? 5.046 -3.238 -27.102 1.00 83.56 87 SER A O 1
ATOM 703 N N . VAL A 1 88 ? 3.298 -2.997 -25.711 1.00 89.12 88 VAL A N 1
ATOM 704 C CA . VAL A 1 88 ? 4.010 -3.339 -24.478 1.00 89.12 88 VAL A CA 1
ATOM 705 C C . VAL A 1 88 ? 3.176 -4.289 -23.645 1.00 89.12 88 VAL A C 1
ATOM 707 O O . VAL A 1 88 ? 1.959 -4.148 -23.546 1.00 89.12 88 VAL A O 1
ATOM 710 N N . VAL A 1 89 ? 3.850 -5.253 -23.027 1.00 91.12 89 VAL A N 1
ATOM 711 C CA . VAL A 1 89 ? 3.238 -6.154 -22.055 1.00 91.12 89 VAL A CA 1
ATOM 712 C C . VAL A 1 89 ? 3.486 -5.589 -20.665 1.00 91.12 89 VAL A C 1
ATOM 714 O O . VAL A 1 89 ? 4.635 -5.343 -20.298 1.00 91.12 89 VAL A O 1
ATOM 717 N N . TYR A 1 90 ? 2.425 -5.386 -19.891 1.00 92.12 90 TYR A N 1
ATOM 718 C CA . TYR A 1 90 ? 2.532 -4.908 -18.515 1.00 92.12 90 TYR A CA 1
ATOM 719 C C . TYR A 1 90 ? 1.448 -5.523 -17.617 1.00 92.12 90 TYR A C 1
ATOM 721 O O . TYR A 1 90 ? 0.496 -6.127 -18.122 1.00 92.12 90 TYR A O 1
ATOM 729 N N . PRO A 1 91 ? 1.589 -5.427 -16.285 1.00 95.50 91 PRO A N 1
ATOM 730 C CA . PRO A 1 91 ? 0.619 -5.988 -15.354 1.00 95.50 91 PRO A CA 1
ATOM 731 C C . PRO A 1 91 ? -0.734 -5.300 -15.478 1.00 95.50 91 PRO A C 1
ATOM 733 O O . PRO A 1 91 ? -0.813 -4.084 -15.646 1.00 95.50 91 PRO A O 1
ATOM 736 N N . ILE A 1 92 ? -1.812 -6.068 -15.349 1.00 96.81 92 ILE A N 1
ATOM 737 C CA . ILE A 1 92 ? -3.145 -5.470 -15.227 1.00 96.81 92 ILE A CA 1
ATOM 738 C C . ILE A 1 92 ? -3.250 -4.634 -13.943 1.00 96.81 92 ILE A C 1
ATOM 740 O O . ILE A 1 92 ? -2.427 -4.737 -13.030 1.00 96.81 92 ILE A O 1
ATOM 744 N N . LEU A 1 93 ? -4.307 -3.835 -13.857 1.00 97.25 93 LEU A N 1
ATOM 745 C CA . LEU A 1 93 ? -4.559 -2.916 -12.753 1.00 97.25 93 LEU A CA 1
ATOM 746 C C . LEU A 1 93 ? -4.498 -3.583 -11.366 1.00 97.25 93 LEU A C 1
ATOM 748 O O . LEU A 1 93 ? -3.822 -3.081 -10.470 1.00 97.25 93 LEU A O 1
ATOM 752 N N . GLU A 1 94 ? -5.160 -4.724 -11.192 1.00 98.31 94 GLU A N 1
ATOM 753 C CA . GLU A 1 94 ? -5.206 -5.448 -9.919 1.00 98.31 94 GLU A CA 1
ATOM 754 C C . GLU A 1 94 ? -3.833 -5.982 -9.499 1.00 98.31 94 GLU A C 1
ATOM 756 O O . GLU A 1 94 ? -3.491 -5.976 -8.316 1.00 98.31 94 GLU A O 1
ATOM 761 N N . CYS A 1 95 ? -3.025 -6.400 -10.473 1.00 98.31 95 CYS A N 1
ATOM 762 C CA . CYS A 1 95 ? -1.651 -6.826 -10.246 1.00 98.31 95 CYS A CA 1
ATOM 763 C C . CYS A 1 95 ? -0.786 -5.643 -9.776 1.00 98.31 95 CYS A C 1
ATOM 765 O O . CYS A 1 95 ? -0.019 -5.776 -8.823 1.00 98.31 95 CYS A O 1
ATOM 767 N N . LEU A 1 96 ? -0.955 -4.459 -10.378 1.00 98.12 96 LEU A N 1
ATOM 768 C CA . LEU A 1 96 ? -0.287 -3.241 -9.905 1.00 98.12 96 LEU A CA 1
ATOM 769 C C . LEU A 1 96 ? -0.713 -2.889 -8.475 1.00 98.12 96 LEU A C 1
ATOM 771 O O . LEU A 1 96 ? 0.131 -2.526 -7.662 1.00 98.12 96 LEU A O 1
ATOM 775 N N . LEU A 1 97 ? -2.001 -3.022 -8.144 1.00 98.81 97 LEU A N 1
ATOM 776 C CA . LEU A 1 97 ? -2.492 -2.755 -6.792 1.00 98.81 97 LEU A CA 1
ATOM 777 C C . LEU A 1 97 ? -1.872 -3.710 -5.760 1.00 98.81 97 LEU A C 1
ATOM 779 O O . LEU A 1 97 ? -1.465 -3.253 -4.695 1.00 98.81 97 LEU A O 1
ATOM 783 N N . GLY A 1 98 ? -1.767 -5.007 -6.070 1.00 98.50 98 GLY A N 1
ATOM 784 C CA . GLY A 1 98 ? -1.158 -6.000 -5.173 1.00 98.50 98 GLY A CA 1
ATOM 785 C C . GLY A 1 98 ? 0.321 -5.723 -4.888 1.00 98.50 98 GLY A C 1
ATOM 786 O O . GLY A 1 98 ? 0.761 -5.784 -3.738 1.00 98.50 98 GLY A O 1
ATOM 787 N N . ASP A 1 99 ? 1.077 -5.338 -5.913 1.00 97.94 99 ASP A N 1
ATOM 788 C CA . ASP A 1 99 ? 2.474 -4.912 -5.781 1.00 97.94 99 ASP A CA 1
ATOM 789 C C . ASP A 1 99 ? 2.607 -3.627 -4.951 1.00 97.94 99 ASP A C 1
ATOM 791 O O . ASP A 1 99 ? 3.310 -3.591 -3.941 1.00 97.94 99 ASP A O 1
ATOM 795 N N . LYS A 1 100 ? 1.831 -2.590 -5.289 1.00 98.25 100 LYS A N 1
ATOM 796 C CA . LYS A 1 100 ? 1.836 -1.320 -4.548 1.00 98.25 100 LYS A CA 1
ATOM 797 C C . LYS A 1 100 ? 1.454 -1.489 -3.083 1.00 98.25 100 LYS A C 1
ATOM 799 O O . LYS A 1 100 ? 2.055 -0.842 -2.225 1.00 98.25 100 LYS A O 1
ATOM 804 N N . LEU A 1 101 ? 0.509 -2.381 -2.790 1.00 98.44 101 LEU A N 1
ATOM 805 C CA . LEU A 1 101 ? 0.140 -2.737 -1.425 1.00 98.44 101 LEU A CA 1
ATOM 806 C C . LEU A 1 101 ? 1.323 -3.378 -0.686 1.00 98.44 101 LEU A C 1
ATOM 808 O O . LEU A 1 101 ? 1.673 -2.925 0.399 1.00 98.44 101 LEU A O 1
ATOM 812 N N . THR A 1 102 ? 1.993 -4.345 -1.320 1.00 97.69 102 THR A N 1
ATOM 813 C CA . THR A 1 102 ? 3.206 -5.002 -0.793 1.00 97.69 102 THR A CA 1
ATOM 814 C C . THR A 1 102 ? 4.354 -4.010 -0.567 1.00 97.69 102 THR A C 1
ATOM 816 O O . THR A 1 102 ? 5.160 -4.161 0.354 1.00 97.69 102 THR A O 1
ATOM 819 N N . ALA A 1 103 ? 4.447 -2.966 -1.392 1.00 96.62 103 ALA A N 1
ATOM 820 C CA . ALA A 1 103 ? 5.452 -1.919 -1.257 1.00 96.62 103 ALA A CA 1
ATOM 821 C C . ALA A 1 103 ? 5.145 -0.911 -0.127 1.00 96.62 103 ALA A C 1
ATOM 823 O O . ALA A 1 103 ? 6.059 -0.226 0.350 1.00 96.62 103 ALA A O 1
ATOM 824 N N . PHE A 1 104 ? 3.889 -0.824 0.323 1.00 98.12 104 PHE A N 1
ATOM 825 C CA . PHE A 1 104 ? 3.429 0.028 1.425 1.00 98.12 104 PHE A CA 1
ATOM 826 C C . PHE A 1 104 ? 3.367 -0.751 2.757 1.00 98.12 104 PHE A C 1
ATOM 828 O O . PHE A 1 104 ? 2.346 -0.786 3.443 1.00 98.12 104 PHE A O 1
ATOM 835 N N . ALA A 1 105 ? 4.482 -1.385 3.122 1.00 97.38 105 ALA A N 1
ATOM 836 C CA . ALA A 1 105 ? 4.646 -2.151 4.358 1.00 97.38 105 ALA A CA 1
ATOM 837 C C . ALA A 1 105 ? 6.073 -1.937 4.919 1.00 97.38 105 ALA A C 1
ATOM 839 O O . ALA A 1 105 ? 6.979 -2.715 4.624 1.00 97.38 105 ALA A O 1
ATOM 840 N N . PRO A 1 106 ? 6.329 -0.826 5.635 1.00 96.25 106 PRO A N 1
ATOM 841 C CA . PRO A 1 106 ? 7.679 -0.340 5.944 1.00 96.25 106 PRO A CA 1
ATOM 842 C C . PRO A 1 106 ? 8.468 -1.159 6.984 1.00 96.25 106 PRO A C 1
ATOM 844 O O . PRO A 1 106 ? 9.695 -1.028 7.046 1.00 96.25 106 PRO A O 1
ATOM 847 N N . HIS A 1 107 ? 7.819 -1.995 7.795 1.00 96.19 107 HIS A N 1
ATOM 848 C CA . HIS A 1 107 ? 8.478 -2.851 8.791 1.00 96.19 107 HIS A CA 1
ATOM 849 C C . HIS A 1 107 ? 8.831 -4.238 8.256 1.00 96.19 107 HIS A C 1
ATOM 851 O O . HIS A 1 107 ? 9.723 -4.894 8.792 1.00 96.19 107 HIS A O 1
ATOM 857 N N . THR A 1 108 ? 8.155 -4.680 7.200 1.00 96.50 108 THR A N 1
ATOM 858 C CA . THR A 1 108 ? 8.267 -6.036 6.659 1.00 96.50 108 THR A CA 1
ATOM 859 C C . THR A 1 108 ? 8.943 -6.013 5.290 1.00 96.50 108 THR A C 1
ATOM 861 O O . THR A 1 108 ? 10.127 -6.344 5.172 1.00 96.50 108 THR A O 1
ATOM 864 N N . THR A 1 109 ? 8.252 -5.528 4.261 1.00 93.19 109 THR A N 1
ATOM 865 C CA . THR A 1 109 ? 8.713 -5.426 2.868 1.00 93.19 109 THR A CA 1
ATOM 866 C C . THR A 1 109 ? 8.895 -3.952 2.464 1.00 93.19 109 THR A C 1
ATOM 868 O O . THR A 1 109 ? 9.362 -3.129 3.258 1.00 93.19 109 THR A O 1
ATOM 871 N N . GLY A 1 110 ? 8.679 -3.612 1.191 1.00 88.31 110 GLY A N 1
ATOM 872 C CA . GLY A 1 110 ? 8.473 -2.233 0.751 1.00 88.31 110 GLY A CA 1
ATOM 873 C C . GLY A 1 110 ? 9.566 -1.214 1.082 1.00 88.31 110 GLY A C 1
ATOM 874 O O . GLY A 1 110 ? 10.759 -1.513 1.138 1.00 88.31 110 GLY A O 1
ATOM 875 N N . ILE A 1 111 ? 9.182 0.045 1.259 1.00 88.75 111 ILE A N 1
ATOM 876 C CA . ILE A 1 111 ? 10.128 1.119 1.584 1.00 88.75 111 ILE A CA 1
ATOM 877 C C . ILE A 1 111 ? 10.220 1.280 3.106 1.00 88.75 111 ILE A C 1
ATOM 879 O O . ILE A 1 111 ? 9.268 1.721 3.735 1.00 88.75 111 ILE A O 1
ATOM 883 N N . GLN A 1 112 ? 11.375 0.944 3.688 1.00 93.06 112 GLN A N 1
ATOM 884 C CA . GLN A 1 112 ? 11.582 0.990 5.140 1.00 93.06 112 GLN A CA 1
ATOM 885 C C . GLN A 1 112 ? 11.680 2.416 5.696 1.00 93.06 112 GLN A C 1
ATOM 887 O O . GLN A 1 112 ? 12.282 3.290 5.062 1.00 93.06 112 GLN A O 1
ATOM 892 N N . PHE A 1 113 ? 11.196 2.596 6.928 1.00 94.62 113 PHE A N 1
ATOM 893 C CA . PHE A 1 113 ? 11.460 3.787 7.738 1.00 94.62 113 PHE A CA 1
ATOM 894 C C . PHE A 1 113 ? 12.958 3.985 8.016 1.00 94.62 113 PHE A C 1
ATOM 896 O O . PHE A 1 113 ? 13.766 3.050 7.971 1.00 94.62 113 PHE A O 1
ATOM 903 N N . GLY A 1 114 ? 13.349 5.228 8.295 1.00 93.06 114 GLY A N 1
ATOM 904 C CA . GLY A 1 114 ? 14.722 5.603 8.636 1.00 93.06 114 GLY A CA 1
ATOM 905 C C . GLY A 1 114 ? 15.709 5.493 7.470 1.00 93.06 114 GLY A C 1
ATOM 906 O O . GLY A 1 114 ? 16.922 5.469 7.688 1.00 93.06 114 GLY A O 1
ATOM 907 N N . LYS A 1 115 ? 15.219 5.404 6.225 1.00 93.25 115 LYS A N 1
ATOM 908 C CA . LYS A 1 115 ? 16.049 5.303 5.007 1.00 93.25 115 LYS A CA 1
ATOM 909 C C . LYS A 1 115 ? 16.075 6.578 4.166 1.00 93.25 115 LYS A C 1
ATOM 911 O O . LYS A 1 115 ? 16.590 6.540 3.050 1.00 93.25 115 LYS A O 1
ATOM 916 N N . SER A 1 116 ? 15.528 7.683 4.678 1.00 93.75 116 SER A N 1
ATOM 917 C CA . SER A 1 116 ? 15.359 8.938 3.928 1.00 93.75 116 SER A CA 1
ATOM 918 C C . SER A 1 116 ? 14.575 8.731 2.621 1.00 93.75 116 SER A C 1
ATOM 920 O O . SER A 1 116 ? 14.921 9.272 1.567 1.00 93.75 116 SER A O 1
ATOM 922 N N . LYS A 1 117 ? 13.557 7.863 2.682 1.00 94.69 117 LYS A N 1
ATOM 923 C CA . LYS A 1 117 ? 12.674 7.501 1.564 1.00 94.69 117 LYS A CA 1
ATOM 924 C C . LYS A 1 117 ? 11.201 7.780 1.873 1.00 94.69 117 LYS A C 1
ATOM 926 O O . LYS A 1 117 ? 10.316 7.214 1.239 1.00 94.69 117 LYS A O 1
ATOM 931 N N . GLU A 1 118 ? 10.933 8.697 2.790 1.00 95.50 118 GLU A N 1
ATOM 932 C CA . GLU A 1 118 ? 9.601 9.134 3.204 1.00 95.50 118 GLU A CA 1
ATOM 933 C C . GLU A 1 118 ? 8.695 9.525 2.028 1.00 95.50 118 GLU A C 1
ATOM 935 O O . GLU A 1 118 ? 7.517 9.173 1.996 1.00 95.50 118 GLU A O 1
ATOM 940 N N . LEU A 1 119 ? 9.251 10.197 1.013 1.00 95.56 119 LEU A N 1
ATOM 941 C CA . LEU A 1 119 ? 8.523 10.537 -0.211 1.00 95.56 119 LEU A CA 1
ATOM 942 C C . LEU A 1 119 ? 8.079 9.279 -0.967 1.00 95.56 119 LEU A C 1
ATOM 944 O O . LEU A 1 119 ? 6.973 9.240 -1.495 1.00 95.56 119 LEU A O 1
ATOM 948 N N . GLU A 1 120 ? 8.930 8.257 -1.029 1.00 95.75 120 GLU A N 1
ATOM 949 C CA . GLU A 1 120 ? 8.615 7.017 -1.734 1.00 95.75 120 GLU A CA 1
ATOM 950 C C . GLU A 1 120 ? 7.557 6.204 -0.981 1.00 95.75 120 GLU A C 1
ATOM 952 O O . GLU A 1 120 ? 6.675 5.651 -1.629 1.00 95.75 120 GLU A O 1
ATOM 957 N N . ILE A 1 121 ? 7.561 6.215 0.360 1.00 96.50 121 ILE A N 1
ATOM 958 C CA . ILE A 1 121 ? 6.470 5.643 1.175 1.00 96.50 121 ILE A CA 1
ATOM 959 C C . ILE A 1 121 ? 5.144 6.347 0.850 1.00 96.50 121 ILE A C 1
ATOM 961 O O . ILE A 1 121 ? 4.138 5.692 0.574 1.00 96.50 121 ILE A O 1
ATOM 965 N N . ALA A 1 122 ? 5.142 7.685 0.829 1.00 96.44 122 ALA A N 1
ATOM 966 C CA . ALA A 1 122 ? 3.947 8.467 0.520 1.00 96.44 122 ALA A CA 1
ATOM 967 C C . ALA A 1 122 ? 3.433 8.226 -0.912 1.00 96.44 122 ALA A C 1
ATOM 969 O O . ALA A 1 122 ? 2.221 8.181 -1.122 1.00 96.44 122 ALA A O 1
ATOM 970 N N . LYS A 1 123 ? 4.331 8.027 -1.887 1.00 96.19 123 LYS A N 1
ATOM 971 C CA . LYS A 1 123 ? 3.953 7.636 -3.254 1.00 96.19 123 LYS A CA 1
ATOM 972 C C . LYS A 1 123 ? 3.277 6.266 -3.290 1.00 96.19 123 LYS A C 1
ATOM 974 O O . LYS A 1 123 ? 2.238 6.161 -3.930 1.00 96.19 123 LYS A O 1
ATOM 979 N N . GLN A 1 124 ? 3.790 5.256 -2.570 1.00 97.69 124 GLN A N 1
ATOM 980 C CA . GLN A 1 124 ? 3.116 3.947 -2.523 1.00 97.69 124 GLN A CA 1
ATOM 981 C C . GLN A 1 124 ? 1.698 4.073 -1.953 1.00 97.69 124 GLN A C 1
ATOM 983 O O . GLN A 1 124 ? 0.760 3.538 -2.535 1.00 97.69 124 GLN A O 1
ATOM 988 N N . LEU A 1 125 ? 1.512 4.841 -0.872 1.00 97.94 125 LEU A N 1
ATOM 989 C CA . LEU A 1 125 ? 0.185 5.093 -0.296 1.00 97.94 125 LEU A CA 1
ATOM 990 C C . LEU A 1 125 ? -0.783 5.736 -1.299 1.00 97.94 125 LEU A C 1
ATOM 992 O O . LEU A 1 125 ? -1.951 5.352 -1.377 1.00 97.94 125 LEU A O 1
ATOM 996 N N . PHE A 1 126 ? -0.304 6.739 -2.036 1.00 96.88 126 PHE A N 1
ATOM 997 C CA . PHE A 1 126 ? -1.097 7.421 -3.052 1.00 96.88 126 PHE A CA 1
ATOM 998 C C . PHE A 1 126 ? -1.487 6.474 -4.190 1.00 96.88 126 PHE A C 1
ATOM 1000 O O . PHE A 1 126 ? -2.662 6.412 -4.551 1.00 96.88 126 PHE A O 1
ATOM 1007 N N . ASP A 1 127 ? -0.526 5.701 -4.702 1.00 97.06 127 ASP A N 1
ATOM 1008 C CA . ASP A 1 127 ? -0.751 4.729 -5.771 1.00 97.06 127 ASP A CA 1
ATOM 1009 C C . ASP A 1 127 ? -1.753 3.647 -5.336 1.00 97.06 127 ASP A C 1
ATOM 1011 O O . ASP A 1 127 ? -2.691 3.359 -6.078 1.00 97.06 127 ASP A O 1
ATOM 1015 N N . VAL A 1 128 ? -1.625 3.100 -4.116 1.00 98.56 128 VAL A N 1
ATOM 1016 C CA . VAL A 1 128 ? -2.589 2.133 -3.554 1.00 98.56 128 VAL A CA 1
ATOM 1017 C C . VAL A 1 128 ? -3.997 2.715 -3.558 1.00 98.56 128 VAL A C 1
ATOM 1019 O O . VAL A 1 128 ? -4.928 2.059 -4.015 1.00 98.56 128 VAL A O 1
ATOM 1022 N N . ALA A 1 129 ? -4.172 3.947 -3.080 1.00 98.06 129 ALA A N 1
ATOM 1023 C CA . ALA A 1 129 ? -5.486 4.575 -3.019 1.00 98.06 129 ALA A CA 1
ATOM 1024 C C . ALA A 1 129 ? -6.080 4.851 -4.409 1.00 98.06 129 ALA A C 1
ATOM 1026 O O . ALA A 1 129 ? -7.267 4.608 -4.620 1.00 98.06 129 ALA A O 1
ATOM 1027 N N . ALA A 1 130 ? -5.262 5.320 -5.354 1.00 96.50 130 ALA A N 1
ATOM 1028 C CA . ALA A 1 130 ? -5.695 5.590 -6.722 1.00 96.50 130 ALA A CA 1
ATOM 1029 C C . ALA A 1 130 ? -6.103 4.303 -7.456 1.00 96.50 130 ALA A C 1
ATOM 1031 O O . ALA A 1 130 ? -7.146 4.265 -8.103 1.00 96.50 130 ALA A O 1
ATOM 1032 N N . LEU A 1 131 ? -5.311 3.236 -7.323 1.00 98.44 131 LEU A N 1
ATOM 1033 C CA . LEU A 1 131 ? -5.598 1.933 -7.924 1.00 98.44 131 LEU A CA 1
ATOM 1034 C C . LEU A 1 131 ? -6.781 1.238 -7.236 1.00 98.44 131 LEU A C 1
ATOM 1036 O O . LEU A 1 131 ? -7.587 0.590 -7.907 1.00 98.44 131 LEU A O 1
ATOM 1040 N N . PHE A 1 132 ? -6.924 1.399 -5.916 1.00 98.50 132 PHE A N 1
ATOM 1041 C CA . PHE A 1 132 ? -8.062 0.881 -5.159 1.00 98.50 132 PHE A CA 1
ATOM 1042 C C . PHE A 1 132 ? -9.383 1.382 -5.735 1.00 98.50 132 PHE A C 1
ATOM 1044 O O . PHE A 1 132 ? -10.308 0.584 -5.852 1.00 98.50 132 PHE A O 1
ATOM 1051 N N . ASP A 1 133 ? -9.482 2.656 -6.121 1.00 97.00 133 ASP A N 1
ATOM 1052 C CA . ASP A 1 133 ? -10.728 3.265 -6.609 1.00 97.00 133 ASP A CA 1
ATOM 1053 C C . ASP A 1 133 ? -11.249 2.662 -7.916 1.00 97.00 133 ASP A C 1
ATOM 1055 O O . ASP A 1 133 ? -12.456 2.672 -8.151 1.00 97.00 133 ASP A O 1
ATOM 1059 N N . ILE A 1 134 ? -10.358 2.108 -8.736 1.00 97.38 134 ILE A N 1
ATOM 1060 C CA . ILE A 1 134 ? -10.686 1.580 -10.066 1.00 97.38 134 ILE A CA 1
ATOM 1061 C C . ILE A 1 134 ? -10.541 0.059 -10.188 1.00 97.38 134 ILE A C 1
ATOM 1063 O O . ILE A 1 134 ? -10.908 -0.497 -11.214 1.00 97.38 134 ILE A O 1
ATOM 1067 N N . SER A 1 135 ? -10.015 -0.624 -9.166 1.00 97.62 135 SER A N 1
ATOM 1068 C CA . SER A 1 135 ? -9.875 -2.090 -9.173 1.00 97.62 135 SER A CA 1
ATOM 1069 C C . SER A 1 135 ? -11.207 -2.789 -8.915 1.00 97.62 135 SER A C 1
ATOM 1071 O O . SER A 1 135 ? -12.036 -2.289 -8.161 1.00 97.62 135 SER A O 1
ATOM 1073 N N . GLU A 1 136 ? -11.406 -3.985 -9.460 1.00 95.81 136 GLU A N 1
ATOM 1074 C CA . GLU A 1 136 ? -12.661 -4.726 -9.244 1.00 95.81 136 GLU A CA 1
ATOM 1075 C C . GLU A 1 136 ? -12.420 -6.119 -8.659 1.00 95.81 136 GLU A C 1
ATOM 1077 O O . GLU A 1 136 ? -13.204 -6.599 -7.836 1.00 95.81 136 GLU A O 1
ATOM 1082 N N . ASN A 1 137 ? -11.311 -6.763 -9.032 1.00 97.00 137 ASN A N 1
ATOM 1083 C CA . ASN A 1 137 ? -11.057 -8.156 -8.686 1.00 97.00 137 ASN A CA 1
ATOM 1084 C C . ASN A 1 137 ? -10.012 -8.313 -7.571 1.00 97.00 137 ASN A C 1
ATOM 1086 O O . ASN A 1 137 ? -8.821 -8.501 -7.822 1.00 97.00 137 ASN A O 1
ATOM 1090 N N . ILE A 1 138 ? -10.477 -8.332 -6.319 1.00 97.69 138 ILE A N 1
ATOM 1091 C CA . ILE A 1 138 ? -9.602 -8.496 -5.147 1.00 97.69 138 ILE A CA 1
ATOM 1092 C C . ILE A 1 138 ? -8.787 -9.797 -5.168 1.00 97.69 138 ILE A C 1
ATOM 1094 O O . ILE A 1 138 ? -7.672 -9.811 -4.665 1.00 97.69 138 ILE A O 1
ATOM 1098 N N . ARG A 1 139 ? -9.263 -10.870 -5.816 1.00 98.19 139 ARG A N 1
ATOM 1099 C CA . ARG A 1 139 ? -8.508 -12.134 -5.880 1.00 98.19 139 ARG A CA 1
ATOM 1100 C C . ARG A 1 139 ? -7.199 -11.993 -6.656 1.00 98.19 139 ARG A C 1
ATOM 1102 O O . ARG A 1 139 ? -6.210 -12.616 -6.283 1.00 98.19 139 ARG A O 1
ATOM 1109 N N . LEU A 1 140 ? -7.177 -11.177 -7.715 1.00 98.25 140 LEU A N 1
ATOM 1110 C CA . LEU A 1 140 ? -5.954 -10.906 -8.485 1.00 98.25 140 LEU A CA 1
ATOM 1111 C C . LEU A 1 140 ? -4.982 -10.024 -7.693 1.00 98.25 140 LEU A C 1
ATOM 1113 O O . LEU A 1 140 ? -3.770 -10.244 -7.755 1.00 98.25 140 LEU A O 1
ATOM 1117 N N . VAL A 1 141 ? -5.517 -9.096 -6.892 1.00 98.69 141 VAL A N 1
ATOM 1118 C CA . VAL A 1 141 ? -4.738 -8.298 -5.933 1.00 98.69 141 VAL A CA 1
ATOM 1119 C C . VAL A 1 141 ? -4.081 -9.215 -4.902 1.00 98.69 141 VAL A C 1
ATOM 1121 O O . VAL A 1 141 ? -2.867 -9.156 -4.736 1.00 98.69 141 VAL A O 1
ATOM 1124 N N . THR A 1 142 ? -4.857 -10.098 -4.262 1.00 98.69 142 THR A N 1
ATOM 1125 C CA . THR A 1 142 ? -4.371 -11.064 -3.264 1.00 98.69 142 THR A CA 1
ATOM 1126 C C . THR A 1 142 ? -3.300 -11.980 -3.837 1.00 98.69 142 THR A C 1
ATOM 1128 O O . THR A 1 142 ? -2.219 -12.075 -3.268 1.00 98.69 142 THR A O 1
ATOM 1131 N N . ALA A 1 143 ? -3.558 -12.610 -4.985 1.00 98.50 143 ALA A N 1
ATOM 1132 C CA . ALA A 1 143 ? -2.616 -13.557 -5.574 1.00 98.50 143 ALA A CA 1
ATOM 1133 C C . ALA A 1 143 ? -1.284 -12.888 -5.959 1.00 98.50 143 ALA A C 1
ATOM 1135 O O . ALA A 1 143 ? -0.218 -13.468 -5.756 1.00 98.50 143 ALA A O 1
ATOM 1136 N N . THR A 1 144 ? -1.338 -11.653 -6.470 1.00 98.44 144 THR A N 1
ATOM 1137 C CA . THR A 1 144 ? -0.131 -10.874 -6.779 1.00 98.44 144 THR A CA 1
ATOM 1138 C C . THR A 1 144 ? 0.606 -10.442 -5.516 1.00 98.44 144 THR A C 1
ATOM 1140 O O . THR A 1 144 ? 1.822 -10.600 -5.439 1.00 98.44 144 THR A O 1
ATOM 1143 N N . HIS A 1 145 ? -0.123 -9.930 -4.520 1.00 98.56 145 HIS A N 1
ATOM 1144 C CA . HIS A 1 145 ? 0.438 -9.581 -3.220 1.00 98.56 145 HIS A CA 1
ATOM 1145 C C . HIS A 1 145 ? 1.168 -10.781 -2.608 1.00 98.56 145 HIS A C 1
ATOM 1147 O O . HIS A 1 145 ? 2.324 -10.659 -2.227 1.00 98.56 145 HIS A O 1
ATOM 1153 N N . ASP A 1 146 ? 0.542 -11.958 -2.571 1.00 98.44 146 ASP A N 1
ATOM 1154 C CA . ASP A 1 146 ? 1.136 -13.136 -1.942 1.00 98.44 146 ASP A CA 1
ATOM 1155 C C . ASP A 1 146 ? 2.416 -13.599 -2.651 1.00 98.44 146 ASP A C 1
ATOM 1157 O O . ASP A 1 146 ? 3.400 -13.945 -1.987 1.00 98.44 146 ASP A O 1
ATOM 1161 N N . ALA A 1 147 ? 2.434 -13.564 -3.989 1.00 97.38 147 ALA A N 1
ATOM 1162 C CA . ALA A 1 147 ? 3.614 -13.901 -4.782 1.00 97.38 147 ALA A CA 1
ATOM 1163 C C . ALA A 1 147 ? 4.781 -12.929 -4.528 1.00 97.38 147 ALA A C 1
ATOM 1165 O O . ALA A 1 147 ? 5.905 -13.370 -4.267 1.00 97.38 147 ALA A O 1
ATOM 1166 N N . ILE A 1 148 ? 4.516 -11.619 -4.561 1.00 96.75 148 ILE A N 1
ATOM 1167 C CA . ILE A 1 148 ? 5.544 -10.582 -4.383 1.00 96.75 148 ILE A CA 1
ATOM 1168 C C . ILE A 1 148 ? 6.005 -10.519 -2.926 1.00 96.75 148 ILE A C 1
ATOM 1170 O O . ILE A 1 148 ? 7.206 -10.544 -2.667 1.00 96.75 148 ILE A O 1
ATOM 1174 N N . ALA A 1 149 ? 5.083 -10.516 -1.962 1.00 97.75 149 ALA A N 1
ATOM 1175 C CA . ALA A 1 149 ? 5.398 -10.445 -0.538 1.00 97.75 149 ALA A CA 1
ATOM 1176 C C . ALA A 1 149 ? 6.263 -11.628 -0.096 1.00 97.75 149 ALA A C 1
ATOM 1178 O O . ALA A 1 149 ? 7.268 -11.431 0.585 1.00 97.75 149 ALA A O 1
ATOM 1179 N N . SER A 1 150 ? 5.945 -12.847 -0.546 1.00 96.25 150 SER A N 1
ATOM 1180 C CA . SER A 1 150 ? 6.763 -14.032 -0.245 1.00 96.25 150 SER A CA 1
ATOM 1181 C C . SER A 1 150 ? 8.195 -13.881 -0.762 1.00 96.25 150 SER A C 1
ATOM 1183 O O . SER A 1 150 ? 9.156 -14.231 -0.073 1.00 96.25 150 SER A O 1
ATOM 1185 N N . LYS A 1 151 ? 8.356 -13.339 -1.976 1.00 93.75 151 LYS A N 1
ATOM 1186 C CA . LYS A 1 151 ? 9.671 -13.125 -2.584 1.00 93.75 151 LYS A CA 1
ATOM 1187 C C . LYS A 1 151 ? 10.460 -12.022 -1.876 1.00 93.75 151 LYS A C 1
ATOM 1189 O O . LYS A 1 151 ? 11.637 -12.216 -1.575 1.00 93.75 151 LYS A O 1
ATOM 1194 N N . GLU A 1 152 ? 9.817 -10.899 -1.577 1.00 93.62 152 GLU A N 1
ATOM 1195 C CA . GLU A 1 152 ? 10.417 -9.757 -0.882 1.00 93.62 152 GLU A CA 1
ATOM 1196 C C . GLU A 1 152 ? 10.857 -10.113 0.544 1.00 93.62 152 GLU A C 1
ATOM 1198 O O . GLU A 1 152 ? 11.965 -9.759 0.954 1.00 93.62 152 GLU A O 1
ATOM 1203 N N . LEU A 1 153 ? 10.046 -10.874 1.288 1.00 95.88 153 LEU A N 1
ATOM 1204 C CA . LEU A 1 153 ? 10.426 -11.391 2.607 1.00 95.88 153 LEU A CA 1
ATOM 1205 C C . LEU A 1 153 ? 11.671 -12.285 2.521 1.00 95.88 153 LEU A C 1
ATOM 1207 O O . LEU A 1 153 ? 12.605 -12.119 3.311 1.00 95.88 153 LEU A O 1
ATOM 1211 N N . ALA A 1 154 ? 11.738 -13.165 1.516 1.00 92.50 154 ALA A N 1
ATOM 1212 C CA . ALA A 1 154 ? 12.905 -14.013 1.284 1.00 92.50 154 ALA A CA 1
ATOM 1213 C C . ALA A 1 154 ? 14.162 -13.196 0.932 1.00 92.50 154 ALA A C 1
ATOM 1215 O O . ALA A 1 154 ? 15.235 -13.466 1.473 1.00 92.50 154 ALA A O 1
ATOM 1216 N N . TYR A 1 155 ? 14.046 -12.158 0.091 1.00 88.69 155 TYR A N 1
ATOM 1217 C CA . TYR A 1 155 ? 15.162 -11.245 -0.205 1.00 88.69 155 TYR A CA 1
ATOM 1218 C C . TYR A 1 155 ? 15.666 -10.503 1.038 1.00 88.69 155 TYR A C 1
ATOM 1220 O O . TYR A 1 155 ? 16.845 -10.155 1.115 1.00 88.69 155 TYR A O 1
ATOM 1228 N N . ARG A 1 156 ? 14.794 -10.278 2.024 1.00 90.25 156 ARG A N 1
ATOM 1229 C CA . ARG A 1 156 ? 15.141 -9.648 3.305 1.00 90.25 156 ARG A CA 1
ATOM 1230 C C . ARG A 1 156 ? 15.636 -10.620 4.365 1.00 90.25 156 ARG A C 1
ATOM 1232 O O . ARG A 1 156 ? 16.108 -10.173 5.407 1.00 90.25 156 ARG A O 1
ATOM 1239 N N . GLY A 1 157 ? 15.541 -11.922 4.113 1.00 92.75 157 GLY A N 1
ATOM 1240 C CA . GLY A 1 157 ? 15.857 -12.955 5.094 1.00 92.75 157 GLY A CA 1
ATOM 1241 C C . GLY A 1 157 ? 14.872 -13.023 6.265 1.00 92.75 157 GLY A C 1
ATOM 1242 O O . GLY A 1 157 ? 15.220 -13.611 7.284 1.00 92.75 157 GLY A O 1
ATOM 1243 N N . LEU A 1 158 ? 13.669 -12.451 6.122 1.00 94.06 158 LEU A N 1
ATOM 1244 C CA . LEU A 1 158 ? 12.598 -12.449 7.130 1.00 94.06 158 LEU A CA 1
ATOM 1245 C C . LEU A 1 158 ? 11.723 -13.701 6.977 1.00 94.06 158 LEU A C 1
ATOM 1247 O O . LEU A 1 158 ? 10.529 -13.621 6.698 1.00 94.06 158 LEU A O 1
ATOM 1251 N N . ASN A 1 159 ? 12.347 -14.874 7.080 1.00 91.12 159 ASN A N 1
ATOM 1252 C CA . ASN A 1 159 ? 11.700 -16.164 6.805 1.00 91.12 159 ASN A CA 1
ATOM 1253 C C . ASN A 1 159 ? 10.700 -16.591 7.896 1.00 91.12 159 ASN A C 1
ATOM 1255 O O . ASN A 1 159 ? 9.964 -17.557 7.716 1.00 91.12 159 ASN A O 1
ATOM 1259 N N . GLU A 1 160 ? 10.715 -15.915 9.042 1.00 95.38 160 GLU A N 1
ATOM 1260 C CA . GLU A 1 160 ? 9.767 -16.083 10.140 1.00 95.38 160 GLU A CA 1
ATOM 1261 C C . GLU A 1 160 ? 8.426 -15.383 9.889 1.00 95.38 160 GLU A C 1
ATOM 1263 O O . GLU A 1 160 ? 7.437 -15.728 10.535 1.00 95.38 160 GLU A O 1
ATOM 1268 N N . LEU A 1 161 ? 8.399 -14.419 8.966 1.00 97.94 161 LEU A N 1
ATOM 1269 C CA . LEU A 1 161 ? 7.198 -13.690 8.584 1.00 97.94 161 LEU A CA 1
ATOM 1270 C C . LEU A 1 161 ? 6.530 -14.340 7.374 1.00 97.94 161 LEU A C 1
ATOM 1272 O O . LEU A 1 161 ? 7.161 -15.020 6.562 1.00 97.94 161 LEU A O 1
ATOM 1276 N N . ASN A 1 162 ? 5.235 -14.094 7.233 1.00 98.06 162 ASN A N 1
ATOM 1277 C CA . ASN A 1 162 ? 4.440 -14.508 6.086 1.00 98.06 162 ASN A CA 1
ATOM 1278 C C . ASN A 1 162 ? 3.716 -13.310 5.449 1.00 98.06 162 ASN A C 1
ATOM 1280 O O . ASN A 1 162 ? 3.801 -12.173 5.911 1.00 98.06 162 ASN A O 1
ATOM 1284 N N . THR A 1 163 ? 2.989 -13.558 4.361 1.00 98.25 163 THR A N 1
ATOM 1285 C CA . THR A 1 163 ? 2.316 -12.497 3.597 1.00 98.25 163 THR A CA 1
ATOM 1286 C C . THR A 1 163 ? 1.247 -11.765 4.421 1.00 98.25 163 THR A C 1
ATOM 1288 O O . THR A 1 163 ? 1.026 -10.574 4.221 1.00 98.25 163 THR A O 1
ATOM 1291 N N . GLN A 1 164 ? 0.633 -12.408 5.419 1.00 98.56 164 GLN A N 1
ATOM 1292 C CA . GLN A 1 164 ? -0.317 -11.746 6.319 1.00 98.56 164 GLN A CA 1
ATOM 1293 C C . GLN A 1 164 ? 0.367 -10.736 7.248 1.00 98.56 164 GLN A C 1
ATOM 1295 O O . GLN A 1 164 ? -0.235 -9.709 7.557 1.00 98.56 164 GLN A O 1
ATOM 1300 N N . ASP A 1 165 ? 1.621 -10.973 7.651 1.00 98.69 165 ASP A N 1
ATOM 1301 C CA . ASP A 1 165 ? 2.388 -10.008 8.451 1.00 98.69 165 ASP A CA 1
ATOM 1302 C C . ASP A 1 165 ? 2.650 -8.720 7.656 1.00 98.69 165 ASP A C 1
ATOM 1304 O O . ASP A 1 165 ? 2.596 -7.624 8.215 1.00 98.69 165 ASP A O 1
ATOM 1308 N N . VAL A 1 166 ? 2.842 -8.839 6.338 1.00 98.69 166 VAL A N 1
ATOM 1309 C CA . VAL A 1 166 ? 2.981 -7.697 5.419 1.00 98.69 166 VAL A CA 1
ATOM 1310 C C . VAL A 1 166 ? 1.689 -6.881 5.352 1.00 98.69 166 VAL A C 1
ATOM 1312 O O . VAL A 1 166 ? 1.712 -5.660 5.498 1.00 98.69 166 VAL A O 1
ATOM 1315 N N . LEU A 1 167 ? 0.536 -7.544 5.225 1.00 98.81 167 LEU A N 1
ATOM 1316 C CA . LEU A 1 167 ? -0.769 -6.869 5.246 1.00 98.81 167 LEU A CA 1
ATOM 1317 C C . LEU A 1 167 ? -1.049 -6.200 6.595 1.00 98.81 167 LEU A C 1
ATOM 1319 O O . LEU A 1 167 ? -1.626 -5.112 6.640 1.00 98.81 167 LEU A O 1
ATOM 1323 N N . LEU A 1 168 ? -0.649 -6.835 7.698 1.00 98.56 168 LEU A N 1
ATOM 1324 C CA . LEU A 1 168 ? -0.802 -6.270 9.034 1.00 98.56 168 LEU A CA 1
ATOM 1325 C C . LEU A 1 168 ? 0.077 -5.025 9.218 1.00 98.56 168 LEU A C 1
ATOM 1327 O O . LEU A 1 168 ? -0.373 -4.041 9.805 1.00 98.56 168 LEU A O 1
ATOM 1331 N N . ASP A 1 169 ? 1.296 -5.031 8.685 1.00 98.56 169 ASP A N 1
ATOM 1332 C CA . ASP A 1 169 ? 2.177 -3.864 8.646 1.00 98.56 169 ASP A CA 1
ATOM 1333 C C . ASP A 1 169 ? 1.570 -2.714 7.826 1.00 98.56 169 ASP A C 1
ATOM 1335 O O . ASP A 1 169 ? 1.478 -1.582 8.317 1.00 98.56 169 ASP A O 1
ATOM 1339 N N . THR A 1 170 ? 1.032 -3.003 6.637 1.00 98.62 170 THR A N 1
ATOM 1340 C CA . THR A 1 170 ? 0.257 -2.029 5.854 1.00 98.62 170 THR A CA 1
ATOM 1341 C C . THR A 1 170 ? -0.918 -1.458 6.649 1.00 98.62 170 THR A C 1
ATOM 1343 O O . THR A 1 170 ? -1.092 -0.237 6.716 1.00 98.62 170 THR A O 1
ATOM 1346 N N . PHE A 1 171 ? -1.723 -2.320 7.274 1.00 98.75 171 PHE A N 1
ATOM 1347 C CA . PHE A 1 171 ? -2.878 -1.915 8.073 1.00 98.75 171 PHE A CA 1
ATOM 1348 C C . PHE A 1 171 ? -2.463 -1.011 9.242 1.00 98.75 171 PHE A C 1
ATOM 1350 O O . PHE A 1 171 ? -3.031 0.068 9.428 1.00 98.75 171 PHE A O 1
ATOM 1357 N N . ASN A 1 172 ? -1.435 -1.404 9.995 1.00 97.88 172 ASN A N 1
ATOM 1358 C CA . ASN A 1 172 ? -0.932 -0.646 11.138 1.00 97.88 172 ASN A CA 1
ATOM 1359 C C . ASN A 1 172 ? -0.350 0.708 10.713 1.00 97.88 172 ASN A C 1
ATOM 1361 O O . ASN A 1 172 ? -0.649 1.727 11.341 1.00 97.88 172 ASN A O 1
ATOM 1365 N N . THR A 1 173 ? 0.410 0.740 9.617 1.00 98.00 173 THR A N 1
ATOM 1366 C CA . THR A 1 173 ? 0.958 1.974 9.036 1.00 98.00 173 THR A CA 1
ATOM 1367 C C . THR A 1 173 ? -0.165 2.913 8.592 1.00 98.00 173 THR A C 1
ATOM 1369 O O . THR A 1 173 ? -0.145 4.109 8.892 1.00 98.00 173 THR A O 1
ATOM 1372 N N . ALA A 1 174 ? -1.209 2.387 7.949 1.00 98.38 174 ALA A N 1
ATOM 1373 C CA . ALA A 1 174 ? -2.383 3.166 7.578 1.00 98.38 174 ALA A CA 1
ATOM 1374 C C . ALA A 1 174 ? -3.155 3.702 8.800 1.00 98.38 174 ALA A C 1
ATOM 1376 O O . ALA A 1 174 ? -3.553 4.872 8.824 1.00 98.38 174 ALA A O 1
ATOM 1377 N N . CYS A 1 175 ? -3.333 2.888 9.844 1.00 97.94 175 CYS A N 1
ATOM 1378 C CA . CYS A 1 175 ? -3.930 3.333 11.101 1.00 97.94 175 CYS A CA 1
ATOM 1379 C C . CYS A 1 175 ? -3.099 4.428 11.774 1.00 97.94 175 CYS A C 1
ATOM 1381 O O . CYS A 1 175 ? -3.688 5.389 12.265 1.00 97.94 175 CYS A O 1
ATOM 1383 N N . LEU A 1 176 ? -1.763 4.347 11.744 1.00 97.31 176 LEU A N 1
ATOM 1384 C CA . LEU A 1 176 ? -0.879 5.382 12.288 1.00 97.31 176 LEU A CA 1
ATOM 1385 C C . LEU A 1 176 ? -1.136 6.749 11.633 1.00 97.31 176 LEU A C 1
ATOM 1387 O O . LEU A 1 176 ? -1.211 7.765 12.331 1.00 97.31 176 LEU A O 1
ATOM 1391 N N . ILE A 1 177 ? -1.350 6.775 10.313 1.00 97.31 177 ILE A N 1
ATOM 1392 C CA . ILE A 1 177 ? -1.749 7.983 9.571 1.00 97.31 177 ILE A CA 1
ATOM 1393 C C . ILE A 1 177 ? -3.144 8.443 10.010 1.00 97.31 177 ILE A C 1
ATOM 1395 O O . ILE A 1 177 ? -3.329 9.606 10.378 1.00 97.31 177 ILE A O 1
ATOM 1399 N N . GLY A 1 178 ? -4.125 7.535 10.014 1.00 96.81 178 GLY A N 1
ATOM 1400 C CA . GLY A 1 178 ? -5.518 7.835 10.355 1.00 96.81 178 GLY A CA 1
ATOM 1401 C C . GLY A 1 178 ? -5.702 8.391 11.770 1.00 96.81 178 GLY A C 1
ATOM 1402 O O . GLY A 1 178 ? -6.467 9.336 11.979 1.00 96.81 178 GLY A O 1
ATOM 1403 N N . THR A 1 179 ? -4.973 7.853 12.752 1.00 95.38 179 THR A N 1
ATOM 1404 C CA . THR A 1 179 ? -5.022 8.308 14.151 1.00 95.38 179 THR A CA 1
ATOM 1405 C C . THR A 1 179 ? -4.170 9.543 14.416 1.00 95.38 179 THR A C 1
ATOM 1407 O O . THR A 1 179 ? -4.205 10.060 15.539 1.00 95.38 179 THR A O 1
ATOM 1410 N N . ARG A 1 180 ? -3.436 10.026 13.404 1.00 93.31 180 ARG A N 1
ATOM 1411 C CA . ARG A 1 180 ? -2.462 11.120 13.501 1.00 93.31 180 ARG A CA 1
ATOM 1412 C C . ARG A 1 180 ? -1.370 10.834 14.535 1.00 93.31 180 ARG A C 1
ATOM 1414 O O . ARG A 1 180 ? -1.083 11.667 15.395 1.00 93.31 180 ARG A O 1
ATOM 1421 N N . GLY A 1 181 ? -0.809 9.630 14.472 1.00 89.25 181 GLY A N 1
ATOM 1422 C CA . GLY A 1 181 ? 0.246 9.176 15.367 1.00 89.25 181 GLY A CA 1
ATOM 1423 C C . GLY A 1 181 ? -0.250 8.527 16.664 1.00 89.25 181 GLY A C 1
ATOM 1424 O O . GLY A 1 181 ? -1.429 8.577 17.043 1.00 89.25 181 GLY A O 1
ATOM 1425 N N . ASN A 1 182 ? 0.695 7.924 17.380 1.00 85.62 182 ASN A N 1
ATOM 1426 C CA . ASN A 1 182 ? 0.565 7.471 18.763 1.00 85.62 182 ASN A CA 1
ATOM 1427 C C . ASN A 1 182 ? 1.891 7.738 19.510 1.00 85.62 182 ASN A C 1
ATOM 1429 O O . ASN A 1 182 ? 2.861 8.186 18.903 1.00 85.62 182 ASN A O 1
ATOM 1433 N N . LEU A 1 183 ? 1.922 7.527 20.829 1.00 70.88 183 LEU A N 1
ATOM 1434 C CA . LEU A 1 183 ? 3.106 7.846 21.642 1.00 70.88 183 LEU A CA 1
ATOM 1435 C C . LEU A 1 183 ? 4.289 6.906 21.363 1.00 70.88 183 LEU A C 1
ATOM 1437 O O . LEU A 1 183 ? 5.430 7.280 21.606 1.00 70.88 183 LEU A O 1
ATOM 1441 N N . GLN A 1 184 ? 4.016 5.702 20.865 1.00 79.19 184 GLN A N 1
ATOM 1442 C CA . GLN A 1 184 ? 5.008 4.667 20.600 1.00 79.19 184 GLN A CA 1
ATOM 1443 C C . GLN A 1 184 ? 5.708 4.844 19.242 1.00 79.19 184 GLN A C 1
ATOM 1445 O O . GLN A 1 184 ? 6.838 4.399 19.091 1.00 79.19 184 GLN A O 1
ATOM 1450 N N . ALA A 1 185 ? 5.072 5.527 18.286 1.00 87.81 185 ALA A N 1
ATOM 1451 C CA . ALA A 1 185 ? 5.526 5.653 16.899 1.00 87.81 185 ALA A CA 1
ATOM 1452 C C . ALA A 1 185 ? 5.655 7.123 16.449 1.00 87.81 185 ALA A C 1
ATOM 1454 O O . ALA A 1 185 ? 5.327 7.480 15.318 1.00 87.81 185 ALA A O 1
ATOM 1455 N N . VAL A 1 186 ? 6.109 8.011 17.343 1.00 88.81 186 VAL A N 1
ATOM 1456 C CA . VAL A 1 186 ? 6.243 9.454 17.046 1.00 88.81 186 VAL A CA 1
ATOM 1457 C C . VAL A 1 186 ? 7.200 9.705 15.874 1.00 88.81 186 VAL A C 1
ATOM 1459 O O . VAL A 1 186 ? 6.901 10.533 15.018 1.00 88.81 186 VAL A O 1
ATOM 1462 N N . GLY A 1 187 ? 8.326 8.984 15.818 1.00 93.25 187 GLY A N 1
ATOM 1463 C CA . GLY A 1 187 ? 9.323 9.127 14.751 1.00 93.25 187 GLY A CA 1
ATOM 1464 C C . GLY A 1 187 ? 8.800 8.682 13.385 1.00 93.25 187 GLY A C 1
ATOM 1465 O O . GLY A 1 187 ? 8.872 9.442 12.426 1.00 93.25 187 GLY A O 1
ATOM 1466 N N . GLU A 1 188 ? 8.202 7.494 13.317 1.00 95.62 188 GLU A N 1
ATOM 1467 C CA . GLU A 1 188 ? 7.594 6.955 12.092 1.00 95.62 188 GLU A CA 1
ATOM 1468 C C . GLU A 1 188 ? 6.454 7.844 11.596 1.00 95.62 188 GLU A C 1
ATOM 1470 O O . GLU A 1 188 ? 6.362 8.152 10.410 1.00 95.62 188 GLU A O 1
ATOM 1475 N N . TYR A 1 189 ? 5.610 8.332 12.511 1.00 96.00 189 TYR A N 1
ATOM 1476 C CA . TYR A 1 189 ? 4.551 9.262 12.146 1.00 96.00 189 TYR A CA 1
ATOM 1477 C C . TYR A 1 189 ? 5.111 10.571 11.574 1.00 96.00 189 TYR A C 1
ATOM 1479 O O . TYR A 1 189 ? 4.569 11.081 10.595 1.00 96.00 189 TYR A O 1
ATOM 1487 N N . GLN A 1 190 ? 6.204 11.101 12.134 1.00 95.56 190 GLN A N 1
ATOM 1488 C CA . GLN A 1 190 ? 6.854 12.287 11.578 1.00 95.56 190 GLN A CA 1
ATOM 1489 C C . GLN A 1 190 ? 7.420 12.017 10.177 1.00 95.56 190 GLN A C 1
ATOM 1491 O O . GLN A 1 190 ? 7.224 12.836 9.282 1.00 95.56 190 GLN A O 1
ATOM 1496 N N . GLU A 1 191 ? 8.041 10.855 9.958 1.00 96.31 191 GLU A N 1
ATOM 1497 C CA . GLU A 1 191 ? 8.539 10.452 8.638 1.00 96.31 191 GLU A CA 1
ATOM 1498 C C . GLU A 1 191 ? 7.397 10.369 7.609 1.00 96.31 191 GLU A C 1
ATOM 1500 O O . GLU A 1 191 ? 7.510 10.905 6.506 1.00 96.31 191 GLU A O 1
ATOM 1505 N N . LEU A 1 192 ? 6.245 9.803 7.984 1.00 95.81 192 LEU A N 1
ATOM 1506 C CA . LEU A 1 192 ? 5.050 9.781 7.134 1.00 95.81 192 LEU A CA 1
ATOM 1507 C C . LEU A 1 192 ? 4.544 11.195 6.810 1.00 95.81 192 LEU A C 1
ATOM 1509 O O . LEU A 1 192 ? 4.235 11.488 5.653 1.00 95.81 192 LEU A O 1
ATOM 1513 N N . VAL A 1 193 ? 4.475 12.084 7.807 1.00 94.69 193 VAL A N 1
ATOM 1514 C CA . VAL A 1 193 ? 4.060 13.487 7.622 1.00 94.69 193 VAL A CA 1
ATOM 1515 C C . VAL A 1 193 ? 5.000 14.219 6.661 1.00 94.69 193 VAL A C 1
ATOM 1517 O O . VAL A 1 193 ? 4.532 14.931 5.766 1.00 94.69 193 VAL A O 1
ATOM 1520 N N . ASP A 1 194 ? 6.309 14.013 6.795 1.00 95.44 194 ASP A N 1
ATOM 1521 C CA . ASP A 1 194 ? 7.317 14.625 5.929 1.00 95.44 194 ASP A CA 1
ATOM 1522 C C . ASP A 1 194 ? 7.192 14.118 4.485 1.00 95.44 194 ASP A C 1
ATOM 1524 O O . ASP A 1 194 ? 7.226 14.911 3.537 1.00 95.44 194 ASP A O 1
ATOM 1528 N N . GLY A 1 195 ? 6.969 12.813 4.304 1.00 95.56 195 GLY A N 1
ATOM 1529 C CA . GLY A 1 195 ? 6.701 12.202 3.003 1.00 95.56 195 GLY A CA 1
ATOM 1530 C C . GLY A 1 195 ? 5.454 12.769 2.325 1.00 95.56 195 GLY A C 1
ATOM 1531 O O . GLY A 1 195 ? 5.512 13.191 1.167 1.00 95.56 195 GLY A O 1
ATOM 1532 N N . ILE A 1 196 ? 4.342 12.853 3.064 1.00 94.44 196 ILE A N 1
ATOM 1533 C CA . ILE A 1 196 ? 3.067 13.430 2.601 1.00 94.44 196 ILE A CA 1
ATOM 1534 C C . ILE A 1 196 ? 3.248 14.894 2.178 1.00 94.44 196 ILE A C 1
ATOM 1536 O O . ILE A 1 196 ? 2.724 15.311 1.143 1.00 94.44 196 ILE A O 1
ATOM 1540 N N . SER A 1 197 ? 4.020 15.672 2.942 1.00 93.44 197 SER A N 1
ATOM 1541 C CA . SER A 1 197 ? 4.330 17.069 2.618 1.00 93.44 197 SER A CA 1
ATOM 1542 C C . SER A 1 197 ? 5.111 17.193 1.303 1.00 93.44 197 SER A C 1
ATOM 1544 O O . SER A 1 197 ? 4.764 18.007 0.443 1.00 93.44 197 SER A O 1
ATOM 1546 N N . LYS A 1 198 ? 6.124 16.337 1.098 1.00 93.88 198 LYS A N 1
ATOM 1547 C CA . LYS A 1 198 ? 6.942 16.311 -0.130 1.00 93.88 198 LYS A CA 1
ATOM 1548 C C . LYS A 1 198 ? 6.152 15.860 -1.355 1.00 93.88 198 LYS A C 1
ATOM 1550 O O . LYS A 1 198 ? 6.355 16.408 -2.439 1.00 93.88 198 LYS A O 1
ATOM 1555 N N . LEU A 1 199 ? 5.235 14.905 -1.190 1.00 93.06 199 LEU A N 1
ATOM 1556 C CA . LEU A 1 199 ? 4.417 14.369 -2.279 1.00 93.06 199 LEU A CA 1
ATOM 1557 C C . LEU A 1 199 ? 3.600 15.458 -2.989 1.00 93.06 199 LEU A C 1
ATOM 1559 O O . LEU A 1 199 ? 3.368 15.357 -4.192 1.00 93.06 199 LEU A O 1
ATOM 1563 N N . ARG A 1 200 ? 3.236 16.542 -2.289 1.00 86.25 200 ARG A N 1
ATOM 1564 C CA . ARG A 1 200 ? 2.488 17.674 -2.859 1.00 86.25 200 ARG A CA 1
ATOM 1565 C C . ARG A 1 200 ? 3.106 18.230 -4.150 1.00 86.25 200 ARG A C 1
ATOM 1567 O O . ARG A 1 200 ? 2.361 18.641 -5.030 1.00 86.25 200 ARG A O 1
ATOM 1574 N N . GLY A 1 201 ? 4.436 18.227 -4.280 1.00 86.00 201 GLY A N 1
ATOM 1575 C CA . GLY A 1 201 ? 5.133 18.710 -5.481 1.00 86.00 201 GLY A CA 1
ATOM 1576 C C . GLY A 1 201 ? 5.049 17.780 -6.699 1.00 86.00 201 GLY A C 1
ATOM 1577 O O . GLY A 1 201 ? 5.451 18.178 -7.787 1.00 86.00 201 GLY A O 1
ATOM 1578 N N . PHE A 1 202 ? 4.544 16.557 -6.523 1.00 86.12 202 PHE A N 1
ATOM 1579 C CA . PHE A 1 202 ? 4.468 15.523 -7.559 1.00 86.12 202 PHE A CA 1
ATOM 1580 C C . PHE A 1 202 ? 3.039 15.272 -8.053 1.00 86.12 202 PHE A C 1
ATOM 1582 O O . PHE A 1 202 ? 2.851 14.542 -9.023 1.00 86.12 202 PHE A O 1
ATOM 1589 N N . ILE A 1 203 ? 2.031 15.867 -7.412 1.00 84.75 203 ILE A N 1
ATOM 1590 C CA . ILE A 1 203 ? 0.635 15.689 -7.812 1.00 84.75 203 ILE A CA 1
ATOM 1591 C C . ILE A 1 203 ? 0.304 16.677 -8.929 1.00 84.75 203 ILE A C 1
ATOM 1593 O O . ILE A 1 203 ? 0.400 17.888 -8.750 1.00 84.75 203 ILE A O 1
ATOM 1597 N N . TYR A 1 204 ? -0.103 16.141 -10.081 1.00 74.81 204 TYR A N 1
ATOM 1598 C CA . TYR A 1 204 ? -0.384 16.912 -11.296 1.00 74.81 204 TYR A CA 1
ATOM 1599 C C . TYR A 1 204 ? -1.497 17.957 -11.113 1.00 74.81 204 TYR A C 1
ATOM 1601 O O . TYR A 1 204 ? -1.402 19.068 -11.631 1.00 74.81 204 TYR A O 1
ATOM 1609 N N . SER A 1 205 ? -2.552 17.617 -10.370 1.00 68.50 205 SER A N 1
ATOM 1610 C CA . SER A 1 205 ? -3.696 18.503 -10.151 1.00 68.50 205 SER A CA 1
ATOM 1611 C C . SER A 1 205 ? -4.340 18.272 -8.788 1.00 68.50 205 SER A C 1
ATOM 1613 O O . SER A 1 205 ? -4.568 17.129 -8.396 1.00 68.50 205 SER A O 1
ATOM 1615 N N . GLY A 1 206 ? -4.705 19.359 -8.105 1.00 67.38 206 GLY A N 1
ATOM 1616 C CA . GLY A 1 206 ? -5.347 19.330 -6.788 1.00 67.38 206 GLY A CA 1
ATOM 1617 C C . GLY A 1 206 ? -4.386 19.611 -5.629 1.00 67.38 206 GLY A C 1
ATOM 1618 O O . GLY A 1 206 ? -3.172 19.679 -5.794 1.00 67.38 206 GLY A O 1
ATOM 1619 N N . ASN A 1 207 ? -4.946 19.808 -4.433 1.00 76.06 207 ASN A N 1
ATOM 1620 C CA . ASN A 1 207 ? -4.167 19.941 -3.203 1.00 76.06 207 ASN A CA 1
ATOM 1621 C C . ASN A 1 207 ? -4.116 18.585 -2.492 1.00 76.06 207 ASN A C 1
ATOM 1623 O O . ASN A 1 207 ? -5.153 18.093 -2.055 1.00 76.06 207 ASN A O 1
ATOM 1627 N N . PHE A 1 208 ? -2.919 18.018 -2.325 1.00 85.31 208 PHE A N 1
ATOM 1628 C CA . PHE A 1 208 ? -2.713 16.888 -1.418 1.00 85.31 208 PHE A CA 1
ATOM 1629 C C . PHE A 1 208 ? -2.515 17.408 0.000 1.00 85.31 208 PHE A C 1
ATOM 1631 O O . PHE A 1 208 ? -1.506 18.051 0.298 1.00 85.31 208 PHE A O 1
ATOM 1638 N N . SER A 1 209 ? -3.507 17.189 0.857 1.00 88.38 209 SER A N 1
ATOM 1639 C CA . SER A 1 209 ? -3.458 17.588 2.262 1.00 88.38 209 SER A CA 1
ATOM 1640 C C . SER A 1 209 ? -3.250 16.367 3.165 1.00 88.38 209 SER A C 1
ATOM 1642 O O . SER A 1 209 ? -3.435 15.227 2.727 1.00 88.38 209 SER A O 1
ATOM 1644 N N . PRO A 1 210 ? -2.938 16.570 4.458 1.00 89.38 210 PRO A N 1
ATOM 1645 C CA . PRO A 1 210 ? -2.987 15.485 5.435 1.00 89.38 210 PRO A CA 1
ATOM 1646 C C . PRO A 1 210 ? -4.340 14.754 5.462 1.00 89.38 210 PRO A C 1
ATOM 1648 O O . PRO A 1 210 ? -4.377 13.554 5.708 1.00 89.38 210 PRO A O 1
ATOM 1651 N N . ASP A 1 211 ? -5.450 15.439 5.167 1.00 90.88 211 ASP A N 1
ATOM 1652 C CA . ASP A 1 211 ? -6.773 14.807 5.107 1.00 90.88 211 ASP A CA 1
ATOM 1653 C C . ASP A 1 211 ? -6.940 13.930 3.857 1.00 90.88 211 ASP A C 1
ATOM 1655 O O . ASP A 1 211 ? -7.556 12.866 3.941 1.00 90.88 211 ASP A O 1
ATOM 1659 N N . SER A 1 212 ? -6.341 14.323 2.723 1.00 93.69 212 SER A N 1
ATOM 1660 C CA . SER A 1 212 ? -6.233 13.471 1.529 1.00 93.69 212 SER A CA 1
ATOM 1661 C C . SER A 1 212 ? -5.437 12.200 1.831 1.00 93.69 212 SER A C 1
ATOM 1663 O O . SER A 1 212 ? -5.850 11.107 1.449 1.00 93.69 212 SER A O 1
ATOM 1665 N N . ALA A 1 213 ? -4.327 12.325 2.565 1.00 96.06 213 ALA A N 1
ATOM 1666 C CA . ALA A 1 213 ? -3.509 11.183 2.964 1.00 96.06 213 ALA A CA 1
ATOM 1667 C C . ALA A 1 213 ? -4.247 10.238 3.927 1.00 96.06 213 ALA A C 1
ATOM 1669 O O . ALA A 1 213 ? -4.135 9.024 3.789 1.00 96.06 213 ALA A O 1
ATOM 1670 N N . ILE A 1 214 ? -5.054 10.772 4.853 1.00 98.00 214 ILE A N 1
ATOM 1671 C CA . ILE A 1 214 ? -5.917 9.963 5.730 1.00 98.00 214 ILE A CA 1
ATOM 1672 C C . ILE A 1 214 ? -6.938 9.161 4.917 1.00 98.00 214 ILE A C 1
ATOM 1674 O O . ILE A 1 214 ? -7.162 7.988 5.215 1.00 98.00 214 ILE A O 1
ATOM 1678 N N . LEU A 1 215 ? -7.534 9.757 3.878 1.00 98.06 215 LEU A N 1
ATOM 1679 C CA . LEU A 1 215 ? -8.422 9.021 2.977 1.00 98.06 215 LEU A CA 1
ATOM 1680 C C . LEU A 1 215 ? -7.669 7.902 2.244 1.00 98.06 215 LEU A C 1
ATOM 1682 O O . LEU A 1 215 ? -8.146 6.768 2.222 1.00 98.06 215 LEU A O 1
ATOM 1686 N N . CYS A 1 216 ? -6.476 8.184 1.716 1.00 98.38 216 CYS A N 1
ATOM 1687 C CA . CYS A 1 216 ? -5.645 7.169 1.061 1.00 98.38 216 CYS A CA 1
ATOM 1688 C C . CYS A 1 216 ? -5.314 6.009 2.014 1.00 98.38 216 CYS A C 1
ATOM 1690 O O . CYS A 1 216 ? -5.504 4.843 1.674 1.00 98.38 216 CYS A O 1
ATOM 1692 N N . ALA A 1 217 ? -4.903 6.334 3.241 1.00 98.69 217 ALA A N 1
ATOM 1693 C CA . ALA A 1 217 ? -4.620 5.357 4.282 1.00 98.69 217 ALA A CA 1
ATOM 1694 C C . ALA A 1 217 ? -5.848 4.508 4.628 1.00 98.69 217 ALA A C 1
ATOM 1696 O O . ALA A 1 217 ? -5.734 3.294 4.748 1.00 98.69 217 ALA A O 1
ATOM 1697 N N . SER A 1 218 ? -7.037 5.105 4.718 1.00 98.81 218 SER A N 1
ATOM 1698 C CA . SER A 1 218 ? -8.261 4.350 5.011 1.00 98.81 218 SER A CA 1
ATOM 1699 C C . SER A 1 218 ? -8.576 3.286 3.946 1.00 98.81 218 SER A C 1
ATOM 1701 O O . SER A 1 218 ? -8.977 2.172 4.289 1.00 98.81 218 SER A O 1
ATOM 1703 N N . LYS A 1 219 ? -8.312 3.584 2.665 1.00 98.81 219 LYS A N 1
ATOM 1704 C CA . LYS A 1 219 ? -8.468 2.641 1.545 1.00 98.81 219 LYS A CA 1
ATOM 1705 C C . LYS A 1 219 ? -7.438 1.513 1.623 1.00 98.81 219 LYS A C 1
ATOM 1707 O O . LYS A 1 219 ? -7.816 0.349 1.526 1.00 98.81 219 LYS A O 1
ATOM 1712 N N . ALA A 1 220 ? -6.172 1.841 1.896 1.00 98.81 220 ALA A N 1
ATOM 1713 C CA . ALA A 1 220 ? -5.113 0.849 2.108 1.00 98.81 220 ALA A CA 1
ATOM 1714 C C . ALA A 1 220 ? -5.419 -0.086 3.296 1.00 98.81 220 ALA A C 1
ATOM 1716 O O . ALA A 1 220 ? -5.328 -1.303 3.157 1.00 98.81 220 ALA A O 1
ATOM 1717 N N . ALA A 1 221 ? -5.865 0.466 4.433 1.00 98.81 221 ALA A N 1
ATOM 1718 C CA . ALA A 1 221 ? -6.285 -0.313 5.600 1.00 98.81 221 ALA A CA 1
ATOM 1719 C C . ALA A 1 221 ? -7.464 -1.243 5.279 1.00 98.81 221 ALA A C 1
ATOM 1721 O O . ALA A 1 221 ? -7.463 -2.403 5.684 1.00 98.81 221 ALA A O 1
ATOM 1722 N N . THR A 1 222 ? -8.456 -0.750 4.530 1.00 98.81 222 THR A N 1
ATOM 1723 C CA . THR A 1 222 ? -9.611 -1.555 4.104 1.00 98.81 222 THR A CA 1
ATOM 1724 C C . THR A 1 222 ? -9.177 -2.701 3.206 1.00 98.81 222 THR A C 1
ATOM 1726 O O . THR A 1 222 ? -9.558 -3.838 3.453 1.00 98.81 222 THR A O 1
ATOM 1729 N N . LEU A 1 223 ? -8.351 -2.429 2.193 1.00 98.88 223 LEU A N 1
ATOM 1730 C CA . LEU A 1 223 ? -7.865 -3.464 1.288 1.00 98.88 223 LEU A CA 1
ATOM 1731 C C . LEU A 1 223 ? -7.069 -4.540 2.035 1.00 98.88 223 LEU A C 1
ATOM 1733 O O . LEU A 1 223 ? -7.329 -5.724 1.842 1.00 98.88 223 LEU A O 1
ATOM 1737 N N . ALA A 1 224 ? -6.164 -4.139 2.932 1.00 98.81 224 ALA A N 1
ATOM 1738 C CA . ALA A 1 224 ? -5.413 -5.078 3.757 1.00 98.81 224 ALA A CA 1
ATOM 1739 C C . ALA A 1 224 ? -6.336 -5.945 4.629 1.00 98.81 224 ALA A C 1
ATOM 1741 O O . ALA A 1 224 ? -6.179 -7.164 4.665 1.00 98.81 224 ALA A O 1
ATOM 1742 N N . ALA A 1 225 ? -7.342 -5.343 5.273 1.00 98.81 225 ALA A N 1
ATOM 1743 C CA . ALA A 1 225 ? -8.325 -6.059 6.085 1.00 98.81 225 ALA A CA 1
ATOM 1744 C C . ALA A 1 225 ? -9.141 -7.081 5.275 1.00 98.81 225 ALA A C 1
ATOM 1746 O O . ALA A 1 225 ? -9.315 -8.215 5.721 1.00 98.81 225 ALA A O 1
ATOM 1747 N N . LEU A 1 226 ? -9.602 -6.698 4.081 1.00 98.75 226 LEU A N 1
ATOM 1748 C CA . LEU A 1 226 ? -10.343 -7.582 3.180 1.00 98.75 226 LEU A CA 1
ATOM 1749 C C . LEU A 1 226 ? -9.499 -8.793 2.765 1.00 98.75 226 LEU A C 1
ATOM 1751 O O . LEU A 1 226 ? -9.977 -9.923 2.831 1.00 98.75 226 LEU A O 1
ATOM 1755 N N . ILE A 1 227 ? -8.232 -8.577 2.396 1.00 98.69 227 ILE A N 1
ATOM 1756 C CA . ILE A 1 227 ? -7.328 -9.669 2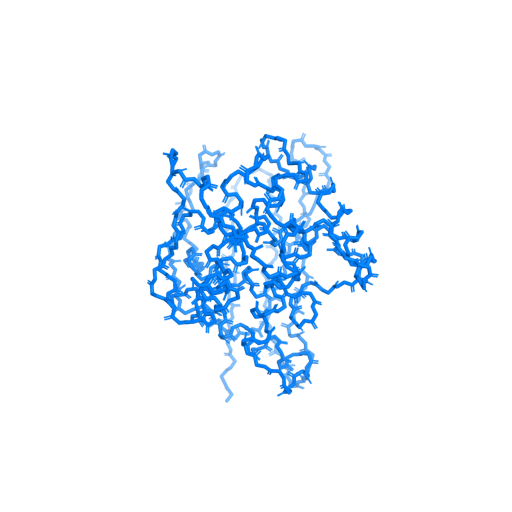.009 1.00 98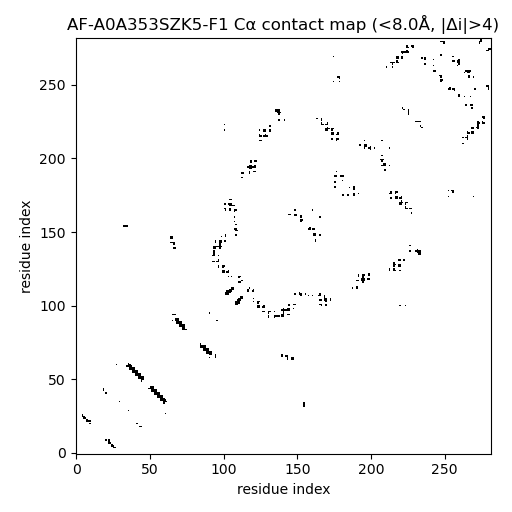.69 227 ILE A CA 1
ATOM 1757 C C . ILE A 1 227 ? -7.020 -10.576 3.210 1.00 98.69 227 ILE A C 1
ATOM 1759 O O . ILE A 1 227 ? -7.108 -11.796 3.085 1.00 98.69 227 ILE A O 1
ATOM 1763 N N . LEU A 1 228 ? -6.744 -10.004 4.390 1.00 98.62 228 LEU A N 1
ATOM 1764 C CA . LEU A 1 228 ? -6.518 -10.760 5.633 1.00 98.62 228 LEU A CA 1
ATOM 1765 C C . LEU A 1 228 ? -7.695 -11.678 5.991 1.00 98.62 228 LEU A C 1
ATOM 1767 O O . LEU A 1 228 ? -7.498 -12.740 6.583 1.00 98.62 228 LEU A O 1
ATOM 1771 N N . LYS A 1 229 ? -8.921 -11.278 5.641 1.00 98.12 229 LYS A N 1
ATOM 1772 C CA . LYS A 1 229 ? -10.142 -12.063 5.865 1.00 98.12 229 LYS A CA 1
ATOM 1773 C C . LYS A 1 229 ? -10.621 -12.847 4.649 1.00 98.12 229 LYS A C 1
ATOM 1775 O O . LYS A 1 229 ? -11.664 -13.486 4.732 1.00 98.12 229 LYS A O 1
ATOM 1780 N N . GLN A 1 230 ? -9.834 -12.872 3.573 1.00 97.38 230 GLN A N 1
ATOM 1781 C CA . GLN A 1 230 ? -10.138 -13.602 2.338 1.00 97.38 230 GLN A CA 1
ATOM 1782 C C . GLN A 1 230 ? -11.494 -13.200 1.732 1.00 97.38 230 GLN A C 1
ATOM 1784 O O . GLN A 1 230 ? -12.214 -14.021 1.158 1.00 97.38 230 GLN A O 1
ATOM 1789 N N . GLU A 1 231 ? -11.847 -11.922 1.864 1.00 97.50 231 GLU A N 1
ATOM 1790 C CA . GLU A 1 231 ? -13.055 -11.362 1.274 1.00 97.50 231 GLU A CA 1
ATOM 1791 C C . GLU A 1 231 ? -12.950 -11.322 -0.253 1.00 97.50 231 GLU A C 1
ATOM 1793 O O . GLU A 1 231 ? -11.876 -11.150 -0.830 1.00 97.50 231 GLU A O 1
ATOM 1798 N N . ASN A 1 232 ? -14.089 -11.467 -0.931 1.00 94.12 232 ASN A N 1
ATOM 1799 C CA . ASN A 1 232 ? -14.137 -11.586 -2.394 1.00 94.12 232 ASN A CA 1
ATOM 1800 C C . ASN A 1 232 ? -14.583 -10.308 -3.112 1.00 94.12 232 ASN A C 1
ATOM 1802 O O . ASN A 1 232 ? -14.634 -10.284 -4.343 1.00 94.12 232 ASN A O 1
ATOM 1806 N N . THR A 1 233 ? -14.916 -9.259 -2.364 1.00 95.56 233 THR A N 1
ATOM 1807 C CA . THR A 1 233 ? -15.464 -8.012 -2.903 1.00 95.56 233 THR A CA 1
ATOM 1808 C C . THR A 1 233 ? -14.762 -6.807 -2.311 1.00 95.56 233 THR A C 1
ATOM 1810 O O . THR A 1 233 ? -14.536 -6.743 -1.104 1.00 95.56 233 THR A O 1
ATOM 1813 N N . ILE A 1 234 ? -14.477 -5.816 -3.154 1.00 96.06 234 ILE A N 1
ATOM 1814 C CA . ILE A 1 234 ? -13.935 -4.539 -2.700 1.00 96.06 234 ILE A CA 1
ATOM 1815 C C . ILE A 1 234 ? -15.079 -3.677 -2.162 1.00 96.06 234 ILE A C 1
ATOM 1817 O O . ILE A 1 234 ? -16.044 -3.388 -2.869 1.00 96.06 234 ILE A O 1
ATOM 1821 N N . ILE A 1 235 ? -14.959 -3.248 -0.906 1.00 95.50 235 ILE A N 1
ATOM 1822 C CA . ILE A 1 235 ? -15.923 -2.347 -0.270 1.00 95.50 235 ILE A CA 1
ATOM 1823 C C . ILE A 1 235 ? -15.825 -0.953 -0.903 1.00 95.50 235 ILE A C 1
ATOM 1825 O O . ILE A 1 235 ? -14.732 -0.412 -1.082 1.00 95.50 235 ILE A O 1
ATOM 1829 N N . ARG A 1 236 ? -16.980 -0.344 -1.199 1.00 96.44 236 ARG A N 1
ATOM 1830 C CA . ARG A 1 236 ? -17.101 1.008 -1.763 1.00 96.44 236 ARG A CA 1
ATOM 1831 C C . ARG A 1 236 ? -17.890 1.923 -0.841 1.00 96.44 236 ARG A C 1
ATOM 1833 O O . ARG A 1 236 ? -18.818 1.484 -0.169 1.00 96.44 236 ARG A O 1
ATOM 1840 N N . PHE A 1 237 ? -17.503 3.195 -0.814 1.00 96.56 237 PHE A N 1
ATOM 1841 C CA . PHE A 1 237 ? -18.251 4.225 -0.109 1.00 96.56 237 PHE A CA 1
ATOM 1842 C C . PHE A 1 237 ? -19.352 4.783 -1.008 1.00 96.56 237 PHE A C 1
ATOM 1844 O O . PHE A 1 237 ? -19.097 5.181 -2.145 1.00 96.56 237 PHE A O 1
ATOM 1851 N N . GLU A 1 238 ? -20.566 4.860 -0.473 1.00 93.69 238 GLU A N 1
ATOM 1852 C CA . GLU A 1 238 ? -21.699 5.486 -1.143 1.00 93.69 238 GLU A CA 1
ATOM 1853 C C . GLU A 1 238 ? -21.955 6.879 -0.566 1.00 93.69 238 GLU A C 1
ATOM 1855 O O . GLU A 1 238 ? -22.108 7.074 0.645 1.00 93.69 238 GLU A O 1
ATOM 1860 N N . LYS A 1 239 ? -22.024 7.880 -1.447 1.00 90.75 239 LYS A N 1
ATOM 1861 C CA . LYS A 1 239 ? -22.285 9.260 -1.039 1.00 90.75 239 LYS A CA 1
ATOM 1862 C C . LYS A 1 239 ? -23.691 9.375 -0.444 1.00 90.75 239 LYS A C 1
ATOM 1864 O O . LYS A 1 239 ? -24.671 9.046 -1.099 1.00 90.75 239 LYS A O 1
ATOM 1869 N N . GLY A 1 240 ? -23.781 9.932 0.762 1.00 88.62 240 GLY A N 1
ATOM 1870 C CA . GLY A 1 240 ? -25.051 10.120 1.474 1.00 88.62 240 GLY A CA 1
ATOM 1871 C C . GLY A 1 240 ? -25.383 9.016 2.480 1.00 88.62 240 GLY A C 1
ATOM 1872 O O . GLY A 1 240 ? -26.417 9.111 3.134 1.00 88.62 240 GLY A O 1
ATOM 1873 N N . LEU A 1 241 ? -24.508 8.017 2.645 1.00 92.56 241 LEU A N 1
ATOM 1874 C CA . LEU A 1 241 ? -24.622 7.019 3.706 1.00 92.56 241 LEU A CA 1
ATOM 1875 C C . LEU A 1 241 ? -24.667 7.686 5.094 1.00 92.56 241 LEU A C 1
ATOM 1877 O O . LEU A 1 241 ? -23.808 8.510 5.423 1.00 92.56 241 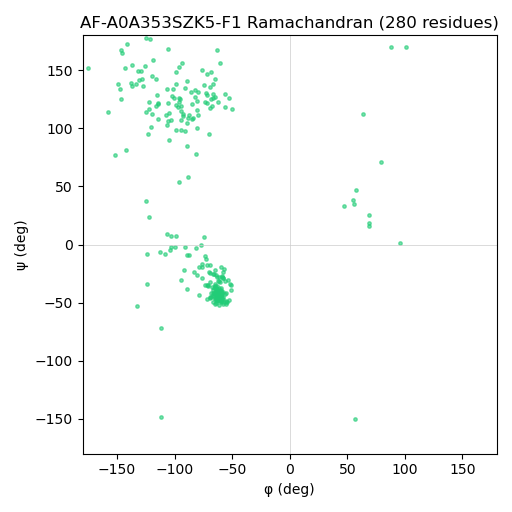LEU A O 1
ATOM 1881 N N . ASP A 1 242 ? -25.652 7.316 5.918 1.00 93.25 242 ASP A N 1
ATOM 1882 C CA . ASP A 1 242 ? -25.757 7.805 7.294 1.00 93.25 242 ASP A CA 1
ATOM 1883 C C . ASP A 1 242 ? -24.805 7.036 8.224 1.00 93.25 242 ASP A C 1
ATOM 1885 O O . ASP A 1 242 ? -24.990 5.855 8.514 1.00 93.25 242 ASP A O 1
ATOM 1889 N N . LEU A 1 243 ? -23.778 7.739 8.703 1.00 94.75 243 LEU A N 1
ATOM 1890 C CA . LEU A 1 243 ? -22.745 7.223 9.609 1.00 94.75 243 LEU A CA 1
ATOM 1891 C C . LEU A 1 243 ? -22.963 7.682 11.062 1.00 94.75 243 LEU A C 1
ATOM 1893 O O . LEU A 1 243 ? -22.086 7.500 11.914 1.00 94.75 243 LEU A O 1
ATOM 1897 N N . SER A 1 244 ? -24.091 8.334 11.365 1.00 91.25 244 SER A N 1
ATOM 1898 C CA . SER A 1 244 ? -24.344 8.964 12.667 1.00 91.25 244 SER A CA 1
ATOM 1899 C C . SER A 1 244 ? -24.243 7.963 13.823 1.00 91.25 244 SER A C 1
ATOM 1901 O O . SER A 1 244 ? -23.506 8.220 14.783 1.00 91.25 244 SER A O 1
ATOM 1903 N N . ALA A 1 245 ? -24.872 6.794 13.677 1.00 93.94 245 ALA A N 1
ATOM 1904 C CA . ALA A 1 245 ? -24.907 5.723 14.674 1.00 93.94 245 ALA A CA 1
ATOM 1905 C C . ALA A 1 245 ? -23.606 4.903 14.785 1.00 93.94 245 ALA A C 1
ATOM 1907 O O . ALA A 1 245 ? -23.402 4.211 15.778 1.00 93.94 245 ALA A O 1
ATOM 1908 N N . TRP A 1 246 ? -22.708 4.975 13.800 1.00 96.19 246 TRP A N 1
ATOM 1909 C CA . TRP A 1 246 ? -21.518 4.118 13.746 1.00 96.19 246 TRP A CA 1
ATOM 1910 C C . TRP A 1 246 ? -20.487 4.543 14.786 1.00 96.19 246 TRP A C 1
ATOM 1912 O O . TRP A 1 246 ? -20.118 5.710 14.838 1.00 96.19 246 TRP A O 1
ATOM 1922 N N . ASN A 1 247 ? -19.957 3.641 15.598 1.00 96.44 247 ASN A N 1
ATOM 1923 C CA . ASN A 1 247 ? -18.978 4.004 16.621 1.00 96.44 247 ASN A CA 1
ATOM 1924 C C . ASN A 1 247 ? -17.845 2.985 16.680 1.00 96.44 247 ASN A C 1
ATOM 1926 O O . ASN A 1 247 ? -18.098 1.790 16.613 1.00 96.44 247 ASN A O 1
ATOM 1930 N N . ILE A 1 248 ? -16.609 3.461 16.841 1.00 96.88 248 ILE A N 1
ATOM 1931 C CA . ILE A 1 248 ? -15.439 2.609 17.081 1.00 96.88 248 ILE A CA 1
ATOM 1932 C C . ILE A 1 248 ? -15.167 2.611 18.594 1.00 96.88 248 ILE A C 1
ATOM 1934 O O . ILE A 1 248 ? -14.577 3.581 19.086 1.00 96.88 248 ILE A O 1
ATOM 1938 N N . PRO A 1 249 ? -15.608 1.587 19.354 1.00 94.88 249 PRO A N 1
ATOM 1939 C CA . PRO A 1 249 ? -15.426 1.547 20.805 1.00 94.88 249 PRO A CA 1
ATOM 1940 C C . PRO A 1 249 ? -13.989 1.194 21.206 1.00 94.88 249 PRO A C 1
ATOM 1942 O O . PRO A 1 249 ? -13.519 1.636 22.254 1.00 94.88 249 PRO A O 1
ATOM 1945 N N . ASN A 1 250 ? -13.281 0.434 20.365 1.00 93.62 250 ASN A N 1
ATOM 1946 C CA . ASN A 1 250 ? -11.942 -0.072 20.641 1.00 93.62 250 ASN A CA 1
ATOM 1947 C C . ASN A 1 250 ? -10.955 1.074 20.964 1.00 93.62 250 ASN A C 1
ATOM 1949 O O . ASN A 1 250 ? -10.704 1.918 20.094 1.00 93.62 250 ASN A O 1
ATOM 1953 N N . PRO A 1 251 ? -10.361 1.121 22.177 1.00 92.00 251 PRO A N 1
ATOM 1954 C CA . PRO A 1 251 ? -9.483 2.212 22.606 1.00 92.00 251 PRO A CA 1
ATOM 1955 C C . PRO A 1 251 ? -8.256 2.438 21.721 1.00 92.00 251 PRO A C 1
ATOM 1957 O O . PRO A 1 251 ? -7.777 3.568 21.629 1.00 92.00 251 PRO A O 1
ATOM 1960 N N . ASN A 1 252 ? -7.778 1.396 21.036 1.00 91.19 252 ASN A N 1
ATOM 1961 C CA . ASN A 1 252 ? -6.633 1.500 20.131 1.00 91.19 252 ASN A CA 1
ATOM 1962 C C . ASN A 1 252 ? -6.966 2.320 18.874 1.00 91.19 252 ASN A C 1
ATOM 1964 O O . ASN A 1 252 ? -6.082 2.934 18.280 1.00 91.19 252 ASN A O 1
ATOM 1968 N N . TYR A 1 253 ? -8.249 2.381 18.501 1.00 95.44 253 TYR A N 1
ATOM 1969 C CA . TYR A 1 253 ? -8.713 2.962 17.240 1.00 95.44 253 TYR A CA 1
ATOM 1970 C C . TYR A 1 253 ? -9.754 4.076 17.413 1.00 95.44 253 TYR A C 1
ATOM 1972 O O . TYR A 1 253 ? -10.075 4.773 16.452 1.00 95.44 253 TYR A O 1
ATOM 1980 N N . ASN A 1 254 ? -10.262 4.313 18.625 1.00 95.12 254 ASN A N 1
ATOM 1981 C CA . ASN A 1 254 ? -11.358 5.256 18.873 1.00 95.12 254 ASN A CA 1
ATOM 1982 C C . ASN A 1 254 ? -11.054 6.711 18.454 1.00 95.12 254 ASN A C 1
ATOM 1984 O O . ASN A 1 254 ? -11.982 7.486 18.214 1.00 95.12 254 ASN A O 1
ATOM 1988 N N . LYS A 1 255 ? -9.775 7.090 18.294 1.00 95.31 255 LYS A N 1
ATOM 1989 C CA . LYS A 1 255 ? -9.361 8.388 17.731 1.00 95.31 255 LYS A CA 1
ATOM 1990 C C . LYS A 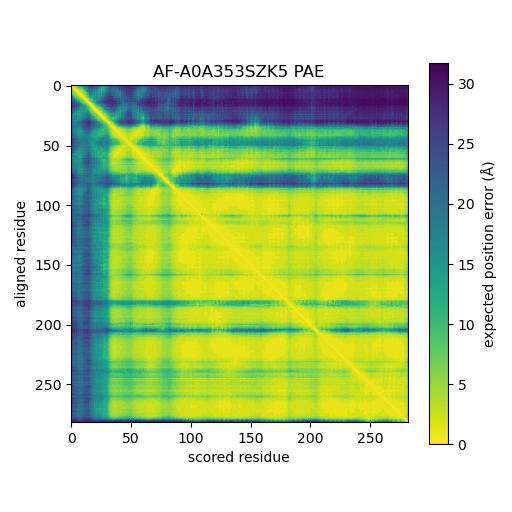1 255 ? -9.907 8.605 16.318 1.00 95.31 255 LYS A C 1
ATOM 1992 O O . LYS A 1 255 ? -10.170 9.752 15.953 1.00 95.31 255 LYS A O 1
ATOM 1997 N N . LEU A 1 256 ? -10.126 7.529 15.560 1.00 97.06 256 LEU A N 1
ATOM 1998 C CA . LEU A 1 256 ? -10.697 7.562 14.213 1.00 97.06 256 LEU A CA 1
ATOM 1999 C C . LEU A 1 256 ? -12.146 8.069 14.210 1.00 97.06 256 LEU A C 1
ATOM 2001 O O . LEU A 1 256 ? -12.569 8.641 13.211 1.00 97.06 256 LEU A O 1
ATOM 2005 N N . ASN A 1 257 ? -12.880 8.008 15.333 1.00 96.81 257 ASN A N 1
ATOM 2006 C CA . ASN A 1 257 ? -14.224 8.602 15.433 1.00 96.81 257 ASN A CA 1
ATOM 2007 C C . ASN A 1 257 ? -14.238 10.112 15.128 1.00 96.81 257 ASN A C 1
ATOM 2009 O O . ASN A 1 257 ? -15.268 10.646 14.715 1.00 96.81 257 ASN A O 1
ATOM 2013 N N . LYS A 1 258 ? -13.103 10.815 15.278 1.00 94.94 258 LYS A N 1
ATOM 2014 C CA . LYS A 1 258 ? -12.975 12.231 14.886 1.00 94.94 258 LYS A CA 1
ATOM 2015 C C . LYS A 1 258 ? -13.206 12.439 13.385 1.00 94.94 258 LYS A C 1
ATOM 2017 O O . LYS A 1 258 ? -13.744 13.476 12.997 1.00 94.94 258 LYS A O 1
ATOM 2022 N N . LEU A 1 259 ? -12.856 11.446 12.563 1.00 96.25 259 LEU A N 1
ATOM 2023 C CA . LEU A 1 259 ? -13.005 11.492 11.109 1.00 96.25 259 LEU A CA 1
ATOM 2024 C C . LEU A 1 259 ? -14.468 11.522 10.679 1.00 96.25 259 LEU A C 1
ATOM 2026 O O . LEU A 1 259 ? -14.762 12.115 9.651 1.00 96.25 259 LEU A O 1
ATOM 2030 N N . LYS A 1 260 ? -15.404 11.002 11.484 1.00 93.75 260 LYS A N 1
ATOM 2031 C CA . LYS A 1 260 ? -16.836 11.010 11.145 1.00 93.75 260 LYS A CA 1
ATOM 2032 C C . LYS A 1 260 ? -17.345 12.409 10.759 1.00 93.75 260 LYS A C 1
ATOM 2034 O O . LYS A 1 260 ? -18.199 12.534 9.890 1.00 93.75 260 LYS A O 1
ATOM 2039 N N . LYS A 1 261 ? -16.805 13.465 11.386 1.00 90.69 261 LYS A N 1
ATOM 2040 C CA . LYS A 1 261 ? -17.169 14.863 11.091 1.00 90.69 261 LYS A CA 1
ATOM 2041 C C . LYS A 1 261 ? -16.329 15.497 9.983 1.00 90.69 261 LYS A C 1
ATOM 2043 O O . LYS A 1 261 ? -16.853 16.298 9.222 1.00 90.69 261 LYS A O 1
ATOM 2048 N N . THR A 1 262 ? -15.030 15.204 9.934 1.00 92.69 262 THR A N 1
ATOM 2049 C CA . THR A 1 262 ? -14.082 15.916 9.056 1.00 92.69 262 THR A CA 1
ATOM 2050 C C . THR A 1 262 ? -13.859 15.218 7.720 1.00 92.69 262 THR A C 1
ATOM 2052 O O . THR A 1 262 ? -13.574 15.874 6.727 1.00 92.69 262 THR A O 1
ATOM 2055 N N . ASN A 1 263 ? -13.956 13.890 7.701 1.00 95.12 263 ASN A N 1
ATOM 2056 C CA . ASN A 1 263 ? -13.743 13.038 6.540 1.00 95.12 263 ASN A CA 1
ATOM 2057 C C . ASN A 1 263 ? -14.579 11.740 6.680 1.00 95.12 263 ASN A C 1
ATOM 2059 O O . ASN A 1 263 ? -14.046 10.697 7.074 1.00 95.12 263 ASN A O 1
ATOM 2063 N N . PRO A 1 264 ? -15.901 11.805 6.425 1.00 96.25 264 PRO A N 1
ATOM 2064 C CA . PRO A 1 264 ? -16.814 10.677 6.622 1.00 96.25 264 PRO A CA 1
ATOM 2065 C C . PRO A 1 264 ? -16.488 9.468 5.736 1.00 96.25 264 PRO A C 1
ATOM 2067 O O . PRO A 1 264 ? -16.671 8.338 6.176 1.00 96.25 264 PRO A O 1
ATOM 2070 N N . GLU A 1 265 ? -15.947 9.684 4.535 1.00 97.62 265 GLU A N 1
ATOM 2071 C CA . GLU A 1 265 ? -15.490 8.602 3.654 1.00 97.62 265 GLU A CA 1
ATOM 2072 C C . GLU A 1 265 ? -14.308 7.844 4.276 1.00 97.62 265 GLU A C 1
ATOM 2074 O O . GLU A 1 265 ? -14.333 6.617 4.367 1.00 97.62 265 GLU A O 1
ATOM 2079 N N . ALA A 1 266 ? -13.307 8.560 4.800 1.00 98.12 266 ALA A N 1
ATOM 2080 C CA . ALA A 1 266 ? -12.196 7.910 5.491 1.00 98.12 266 ALA A CA 1
ATOM 2081 C C . ALA A 1 266 ? -12.653 7.182 6.764 1.00 98.12 266 ALA A C 1
ATOM 2083 O O . ALA A 1 266 ? -12.169 6.090 7.065 1.00 98.12 266 ALA A O 1
ATOM 2084 N N . PHE A 1 267 ? -13.599 7.767 7.510 1.00 98.19 267 PHE A N 1
ATOM 2085 C CA . PHE A 1 267 ? -14.205 7.101 8.664 1.00 98.19 267 PHE A CA 1
ATOM 2086 C C . PHE A 1 267 ? -14.902 5.798 8.263 1.00 98.19 267 PHE A C 1
ATOM 2088 O O . PHE A 1 267 ? -14.681 4.783 8.917 1.00 98.19 267 PHE A O 1
ATOM 2095 N N . PHE A 1 268 ? -15.701 5.816 7.192 1.00 98.44 268 PHE A N 1
ATOM 2096 C CA . PHE A 1 268 ? -16.375 4.629 6.669 1.00 98.44 268 PHE A CA 1
ATOM 2097 C C . PHE A 1 268 ? -15.378 3.506 6.373 1.00 98.44 268 PHE A C 1
ATOM 2099 O O . PHE A 1 268 ? -15.556 2.393 6.863 1.00 98.44 268 PHE A O 1
ATOM 2106 N N . PHE A 1 269 ? -14.310 3.799 5.631 1.00 98.69 269 PHE A N 1
ATOM 2107 C CA . PHE A 1 269 ? -13.312 2.797 5.266 1.00 98.69 269 PHE A CA 1
ATOM 2108 C C . PHE A 1 269 ? -12.590 2.227 6.491 1.00 98.69 269 PHE A C 1
ATOM 2110 O O . PHE A 1 269 ? -12.546 1.012 6.668 1.00 98.69 269 PHE A O 1
ATOM 2117 N N . PHE A 1 270 ? -12.112 3.073 7.409 1.00 98.62 270 PHE A N 1
ATOM 2118 C CA . PHE A 1 270 ? -11.502 2.578 8.647 1.00 98.62 270 PHE A CA 1
ATOM 2119 C C . PHE A 1 270 ? -12.468 1.752 9.502 1.00 98.62 270 PHE A C 1
ATOM 2121 O O . PHE A 1 270 ? -12.066 0.726 10.045 1.00 98.62 270 PHE A O 1
ATOM 2128 N N . TYR A 1 271 ? -13.728 2.178 9.619 1.00 98.31 271 TYR A N 1
ATOM 2129 C CA . TYR A 1 271 ? -14.749 1.421 10.337 1.00 98.31 271 TYR A CA 1
ATOM 2130 C C . TYR A 1 271 ? -14.932 0.035 9.714 1.00 98.31 271 TYR A C 1
ATOM 2132 O O . TYR A 1 271 ? -14.851 -0.959 10.424 1.00 98.31 271 TYR A O 1
ATOM 2140 N N . ARG A 1 272 ? -15.095 -0.042 8.387 1.00 98.12 272 ARG A N 1
ATOM 2141 C CA . ARG A 1 272 ? -15.247 -1.309 7.656 1.00 98.12 272 ARG A CA 1
ATOM 2142 C C . ARG A 1 272 ? -14.020 -2.205 7.775 1.00 98.12 272 ARG A C 1
ATOM 2144 O O . ARG A 1 272 ? -14.171 -3.409 7.956 1.00 98.12 272 ARG A O 1
ATOM 2151 N N . ALA A 1 273 ? -12.817 -1.636 7.727 1.00 98.50 273 ALA A N 1
ATOM 2152 C CA . ALA A 1 273 ? -11.583 -2.384 7.940 1.00 98.50 273 ALA A CA 1
ATOM 2153 C C . ALA A 1 273 ? -11.551 -3.021 9.341 1.00 98.50 273 ALA A C 1
ATOM 2155 O O . ALA A 1 273 ? -11.260 -4.206 9.489 1.00 98.50 273 ALA A O 1
ATOM 2156 N N . LEU A 1 274 ? -11.903 -2.248 10.370 1.00 98.44 274 LEU A N 1
ATOM 2157 C CA . LEU A 1 274 ? -11.946 -2.717 11.755 1.00 98.44 274 LEU A CA 1
ATOM 2158 C C . LEU A 1 274 ? -13.067 -3.737 11.997 1.00 98.44 274 LEU A C 1
ATOM 2160 O O . LEU A 1 274 ? -12.828 -4.735 12.669 1.00 98.44 274 LEU A O 1
ATOM 2164 N N . GLU A 1 275 ? -14.257 -3.519 11.437 1.00 97.44 275 GLU A N 1
ATOM 2165 C CA . GLU A 1 275 ? -15.381 -4.467 11.457 1.00 97.44 275 GLU A CA 1
ATOM 2166 C C . GLU A 1 275 ? -14.972 -5.805 10.828 1.00 97.44 275 GLU A C 1
ATOM 2168 O O . GLU A 1 275 ? -15.099 -6.849 11.463 1.00 97.44 275 GLU A O 1
ATOM 2173 N N . THR A 1 276 ? -14.372 -5.763 9.635 1.00 97.81 276 THR A N 1
ATOM 2174 C CA . THR A 1 276 ? -13.854 -6.945 8.925 1.00 97.81 276 THR A CA 1
ATOM 2175 C C . THR A 1 276 ? -12.849 -7.709 9.792 1.00 97.81 276 THR A C 1
ATOM 2177 O O . THR A 1 276 ? -12.905 -8.932 9.913 1.00 97.81 276 THR A O 1
ATOM 2180 N N . LEU A 1 277 ? -11.950 -7.000 10.479 1.00 97.44 277 LEU A N 1
ATOM 2181 C CA . LEU A 1 277 ? -10.957 -7.608 11.367 1.00 97.44 277 LEU A CA 1
ATOM 2182 C C . LEU A 1 277 ? -11.509 -8.065 12.731 1.00 97.44 277 LEU A C 1
ATOM 2184 O O . LEU A 1 277 ? -10.738 -8.607 13.528 1.00 97.44 277 LEU A O 1
ATOM 2188 N N . GLY A 1 278 ? -12.802 -7.876 13.011 1.00 95.56 278 GLY A N 1
ATOM 2189 C CA . GLY A 1 278 ? -13.408 -8.197 14.307 1.00 95.56 278 GLY A CA 1
ATOM 2190 C C . GLY A 1 278 ? -12.933 -7.283 15.442 1.00 95.56 278 GLY A C 1
ATOM 2191 O O . GLY A 1 278 ? -12.910 -7.691 16.597 1.00 95.56 278 GLY A O 1
ATOM 2192 N N . GLN A 1 279 ? -12.504 -6.059 15.121 1.00 93.69 279 GLN A N 1
ATOM 2193 C CA . GLN A 1 279 ? -12.057 -5.041 16.083 1.00 93.69 279 GLN A CA 1
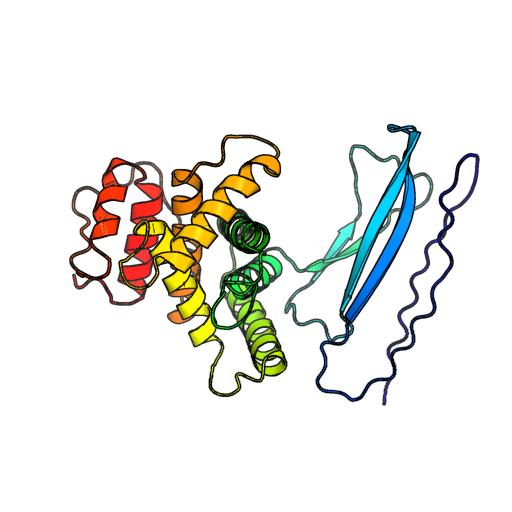ATOM 2194 C C . GLN A 1 279 ? -13.194 -4.123 16.557 1.00 93.69 279 GLN A C 1
ATOM 2196 O O . GLN A 1 279 ? -12.963 -3.225 17.374 1.00 93.69 279 GLN A O 1
ATOM 2201 N N . ILE A 1 280 ? -14.402 -4.328 16.031 1.00 89.19 280 ILE A N 1
ATOM 2202 C CA . ILE A 1 280 ? -15.643 -3.675 16.439 1.00 89.19 280 ILE A CA 1
ATOM 2203 C C . ILE A 1 280 ? -16.617 -4.801 16.778 1.00 89.19 280 ILE A C 1
ATOM 2205 O O . ILE A 1 280 ? -16.973 -5.592 15.909 1.00 89.19 280 ILE A O 1
ATOM 2209 N N . GLU A 1 281 ? -16.997 -4.900 18.047 1.00 68.31 281 GLU A N 1
ATOM 2210 C CA . GLU A 1 281 ? -18.096 -5.765 18.474 1.00 68.31 281 GLU A CA 1
ATOM 2211 C C . GLU A 1 281 ? -19.415 -5.019 18.228 1.00 68.31 281 GLU A C 1
ATOM 2213 O O . GLU A 1 281 ? -19.509 -3.825 18.537 1.00 68.31 281 GLU A O 1
ATOM 2218 N N . ASN A 1 282 ? -20.387 -5.710 17.624 1.00 52.75 282 ASN A N 1
ATOM 2219 C CA . ASN A 1 282 ? -21.755 -5.215 17.431 1.00 52.75 282 ASN A CA 1
ATOM 2220 C C . ASN A 1 282 ? -22.526 -5.159 18.752 1.00 52.75 282 ASN A C 1
ATOM 2222 O O . ASN A 1 282 ? -22.398 -6.123 19.541 1.00 52.75 282 ASN A O 1
#

Secondary structure (DSSP, 8-state):
--------------SS-----PPP-------SSS--EEEEEEEEEETTTTEEEEEEEEEE-S----S-EEEEE---TT---SS---EEEEE-HHHHHHHHHHHS-TTTSSS-TTSS-HHHHHHHHHHHHHHHHH---HHHHHHHHHHHHHHHHHHHT-TT--HHHHHHHHHHHHHHHHTT--SS-HHHHHHHHHHHHHHGGG-SSS---HHHHHHHHHHHHHHHHHHHTT-SS---PPTT---TT-----TTTGGGGGHHHH-HHHHHHHHHHHHHTT-S--

Foldseek 3Di:
DDFDWDWDDDDDDDDDDDQDDDGDGDGDDDDDLAFQKDKDWRWDQDPVVRHIDIDIDIDGPDDDLQPDKDKDWPDDPPDDDDDDTDIDIDHPLLLQLLVLLLLLQQVAFHPHPPPLCLLVNLVSLVSNLVSLVVDWWLVSSLSNNQSVSCVRNSSVVVNVDHSLVSLVSLLVLLLCLLLCHDPVCPRVSVSNVVNQVVNQVVDPDDGRDSLVSNLSSLSSLLSSLCSNLVHGGRDDDDPPDDCPPPAQPQPSRRSNVVCCPVPVNSSVSNSNSCVSVVSDDD

Radius of gyration: 21.71 Å; Cα contacts (8 Å, |Δi|>4): 392; chains: 1; bounding box: 51×47×63 Å

Mean predicted aligned error: 8.81 Å

Sequence (282 aa):
MKGATFQLIATGYQKDHSIVLHPLHLIWHGAGFALPKEHQKFFIISVIQAKVSYILLDILFEENLYVQLQEVEIQLPLLSLVDKSTSVVYPILECLLGDKLTAFAPHTTGIQFGKSKELEIAKQLFDVAALFDISENIRLVTATHDAIASKELAYRGLNELNTQDVLLDTFNTACLIGTRGNLQAVGEYQELVDGISKLRGFIYSGNFSPDSAILCASKAATLAALILKQENTIIRFEKGLDLSAWNIPNPNYNKLNKLKKTNPEAFFFFYRALETLGQIEN

Solvent-accessible surface area (backbone atoms only — not comparable to full-atom values): 16641 Å² total; per-residue (Å²): 139,80,82,80,81,63,78,69,83,82,86,83,84,89,82,88,89,81,81,88,76,78,82,66,86,64,81,89,85,82,90,70,88,62,85,57,64,49,80,46,78,49,73,39,73,37,86,89,75,76,39,81,46,70,48,81,47,78,45,74,75,68,82,85,54,56,81,46,70,43,79,44,71,69,78,50,102,88,55,85,76,90,84,68,90,47,70,48,78,45,64,36,68,33,26,48,33,10,47,30,46,39,37,36,4,42,87,67,34,50,50,43,77,96,64,91,43,34,46,59,38,37,48,26,41,48,50,28,29,59,39,55,77,74,48,72,55,43,63,50,18,47,56,11,22,45,47,45,34,51,51,46,24,55,68,68,68,44,75,90,57,56,50,63,54,34,35,49,36,22,26,51,54,19,46,36,54,51,48,72,39,51,92,91,42,52,68,62,39,49,41,50,52,52,4,45,63,56,43,44,82,72,52,92,75,80,86,68,44,76,66,54,50,25,37,23,22,14,46,44,20,25,52,28,28,35,54,75,65,68,49,76,66,75,88,79,87,63,92,85,68,87,61,84,87,66,76,55,78,39,83,94,54,33,65,37,55,61,28,55,81,81,37,47,67,29,27,49,31,43,50,51,18,32,44,66,65,65,59,45,85,132